Protein AF-A0A3R6DFT2-F1 (afdb_monomer)

Sequence (231 aa):
MVKNVKEKYNDLIDIISYIGWSISVWLLVYFQLNMNTIDDTYRLVVWMFVFFGCLFYKDSYKEVTKEIIKSGVILIGTNILELYLVGDISGIKIFKLVLAQVLYQILAYLFVFFIRKSKEFHGRYTDRLVVLYLLVLGFLLFVIKLEIICALICTSIISLIRGYFYYKRCCLEKRRQKELEDHLEREHKEKENEMIKMRKKIEDYDELVKKNKKLEAKIRIRENKKRRKKH

Foldseek 3Di:
DVVVVVVVVLVVQLVVLLVQLLVLLLVQLVCVLPPPDDDLVVLVSVLSNLVSLLRNQDDDLVVLVVSLVVSLVVSLVVVVVVCVVVVPDDPVSSVSSNVSSVVSSVVSSVSSVVLVVLCVQLPPCSVVLSVQLSVQLCCCCPVVVDDNVVSNVVSVVVSVVVSVVSSVVVVVVVVVVVVVVVVVVVVVVVVVVVVVVVVVVVVVVVVVVVVVVVVVVVVVVVVVVVVVVVD

Secondary structure (DSSP, 8-state):
-HHHHHHHHHHHHHHHHHHHHHHHHHHHHHHHHH-SS--HHHHHHHHHHHHHHHHH-SS-HHHHHHHHHHHHHHHHHHHHHHHHHHT---HHHHHHHHHHHHHHHHHHHHHHHHHHHHHHHHGGGHHHHHHHHHHHHHIIIIIS---HHHHHHHHHHHHHHHHHHHHHHHHHHHHHHHHHHHHHHHHHHHHHHHHHHHHHHHHHHHHHHHHHHHHHHHHHHHHHHHHHT--

Structure (mmCIF, N/CA/C/O backbone):
data_AF-A0A3R6DFT2-F1
#
_entry.id   AF-A0A3R6DFT2-F1
#
loop_
_atom_site.group_PDB
_atom_site.id
_atom_site.type_symbol
_atom_site.label_atom_id
_atom_site.label_alt_id
_atom_site.label_comp_id
_atom_site.label_asym_id
_atom_site.label_entity_id
_atom_site.label_seq_id
_atom_site.pdbx_PDB_ins_code
_atom_site.Cartn_x
_atom_site.Cartn_y
_atom_site.Cartn_z
_atom_site.occupancy
_atom_site.B_iso_or_equiv
_atom_site.auth_seq_id
_atom_site.auth_comp_id
_atom_site.auth_asym_id
_atom_site.auth_atom_id
_atom_site.pdbx_PDB_model_num
ATOM 1 N N . MET A 1 1 ? -4.616 -25.014 11.318 1.00 46.28 1 MET A N 1
ATOM 2 C CA . MET A 1 1 ? -4.476 -25.411 9.897 1.00 46.28 1 MET A CA 1
ATOM 3 C C . MET A 1 1 ? -4.781 -24.272 8.919 1.00 46.28 1 MET A C 1
ATOM 5 O O . MET A 1 1 ? -3.924 -23.982 8.103 1.00 46.28 1 MET A O 1
ATOM 9 N N . VAL A 1 2 ? -5.917 -23.562 9.027 1.00 50.09 2 VAL A N 1
ATOM 10 C CA . VAL A 1 2 ? -6.269 -22.439 8.117 1.00 50.09 2 VAL A CA 1
ATOM 11 C C . VAL A 1 2 ? -5.299 -21.240 8.197 1.00 50.09 2 VAL A C 1
ATOM 13 O O . VAL A 1 2 ? -5.012 -20.627 7.173 1.00 50.09 2 VAL A O 1
ATOM 16 N N . LYS A 1 3 ? -4.731 -20.936 9.378 1.00 51.97 3 LYS A N 1
ATOM 17 C CA . LYS A 1 3 ? -3.686 -19.899 9.534 1.00 51.97 3 LYS A CA 1
ATOM 18 C C . LYS A 1 3 ? -2.402 -20.217 8.746 1.00 51.97 3 LYS A C 1
ATOM 20 O O . LYS A 1 3 ? -1.982 -19.377 7.963 1.00 51.97 3 LYS A O 1
ATOM 25 N N . ASN A 1 4 ? -1.883 -21.448 8.836 1.00 58.59 4 ASN A N 1
ATOM 26 C CA . ASN A 1 4 ? -0.665 -21.863 8.117 1.00 58.59 4 ASN A CA 1
ATOM 27 C C . ASN A 1 4 ? -0.806 -21.802 6.589 1.00 58.59 4 ASN A C 1
ATOM 29 O O . ASN A 1 4 ? 0.166 -21.518 5.901 1.00 58.59 4 ASN A O 1
ATOM 33 N N . VAL A 1 5 ? -1.994 -22.084 6.037 1.00 64.00 5 VAL A N 1
ATOM 34 C CA . VAL A 1 5 ? -2.217 -22.002 4.579 1.00 64.00 5 VAL A CA 1
ATOM 35 C C . VAL A 1 5 ? -2.243 -20.545 4.118 1.00 64.00 5 VAL A C 1
ATOM 37 O O . VAL A 1 5 ? -1.686 -20.221 3.074 1.00 64.00 5 VAL A O 1
ATOM 40 N N . LYS A 1 6 ? -2.856 -19.659 4.912 1.00 63.59 6 LYS A N 1
ATOM 41 C CA . LYS A 1 6 ? -2.929 -18.225 4.613 1.00 63.59 6 LYS A CA 1
ATOM 42 C C . LYS A 1 6 ? -1.565 -17.539 4.724 1.00 63.59 6 LYS A C 1
ATOM 44 O O . LYS A 1 6 ? -1.248 -16.719 3.875 1.00 63.59 6 LYS A O 1
ATOM 49 N N . GLU A 1 7 ? -0.767 -17.899 5.726 1.00 68.19 7 GLU A N 1
ATOM 50 C CA . GLU A 1 7 ? 0.617 -17.424 5.874 1.00 68.19 7 GLU A CA 1
ATOM 51 C C . GLU A 1 7 ? 1.478 -17.886 4.695 1.00 68.19 7 GLU A C 1
ATOM 53 O O . GLU A 1 7 ? 2.042 -17.057 3.995 1.00 68.19 7 GLU A O 1
ATOM 58 N N . LYS A 1 8 ? 1.444 -19.180 4.357 1.00 67.31 8 LYS A N 1
ATOM 59 C CA . LYS A 1 8 ? 2.213 -19.724 3.227 1.00 67.31 8 LYS A CA 1
ATOM 60 C C . LYS A 1 8 ? 1.825 -19.114 1.872 1.00 67.31 8 LYS A C 1
ATOM 62 O O . LYS A 1 8 ? 2.663 -18.989 0.984 1.00 67.31 8 LYS A O 1
ATOM 67 N N . TYR A 1 9 ? 0.551 -18.762 1.692 1.00 69.00 9 TYR A N 1
ATOM 68 C CA . TYR A 1 9 ? 0.072 -18.088 0.484 1.00 69.00 9 TYR A CA 1
ATOM 69 C C . TYR A 1 9 ? 0.528 -16.625 0.417 1.00 69.00 9 TYR A C 1
ATOM 71 O O . TYR A 1 9 ? 0.888 -16.152 -0.659 1.00 69.00 9 TYR A O 1
ATOM 79 N N . ASN A 1 10 ? 0.555 -15.927 1.555 1.00 71.25 10 ASN A N 1
ATOM 80 C CA . ASN A 1 10 ? 1.109 -14.578 1.636 1.00 71.25 10 ASN A CA 1
ATOM 81 C C . ASN A 1 10 ? 2.613 -14.579 1.323 1.00 71.25 10 ASN A C 1
ATOM 83 O O . ASN A 1 10 ? 3.036 -13.805 0.474 1.00 71.25 10 ASN A O 1
ATOM 87 N N . ASP A 1 11 ? 3.379 -15.514 1.894 1.00 74.50 11 ASP A N 1
ATOM 88 C CA . ASP A 1 11 ? 4.821 -15.633 1.630 1.00 74.50 11 ASP A CA 1
ATOM 89 C C . ASP A 1 11 ? 5.112 -15.856 0.135 1.00 74.50 11 ASP A C 1
ATOM 91 O O . ASP A 1 11 ? 6.041 -15.287 -0.438 1.00 74.50 11 ASP A O 1
ATOM 95 N N . LEU A 1 12 ? 4.290 -16.674 -0.532 1.00 77.69 12 LEU A N 1
ATOM 96 C CA . LEU A 1 12 ? 4.424 -16.945 -1.963 1.00 77.69 12 LEU A CA 1
ATOM 97 C C . LEU A 1 12 ? 4.106 -15.703 -2.812 1.00 77.69 12 LEU A C 1
ATOM 99 O O . LEU A 1 12 ? 4.806 -15.437 -3.791 1.00 77.69 12 LEU A O 1
ATOM 103 N N . ILE A 1 13 ? 3.085 -14.928 -2.433 1.00 78.44 13 ILE A N 1
ATOM 104 C CA . ILE A 1 13 ? 2.771 -13.649 -3.083 1.00 78.44 13 ILE A CA 1
ATOM 105 C C . ILE A 1 13 ? 3.924 -12.663 -2.914 1.00 78.44 13 ILE A C 1
ATOM 107 O O . ILE A 1 13 ? 4.280 -11.996 -3.886 1.00 78.44 13 ILE A O 1
ATOM 111 N N . ASP A 1 14 ? 4.529 -12.589 -1.732 1.00 75.38 14 ASP A N 1
ATOM 112 C CA . ASP A 1 14 ? 5.640 -11.678 -1.466 1.00 75.38 14 ASP A CA 1
ATOM 113 C C . ASP A 1 14 ? 6.855 -12.023 -2.338 1.00 75.38 14 ASP A C 1
ATOM 115 O O . ASP A 1 14 ? 7.433 -11.140 -2.974 1.00 75.38 14 ASP A O 1
ATOM 119 N N . ILE A 1 15 ? 7.179 -13.313 -2.482 1.00 78.88 15 ILE A N 1
ATOM 120 C CA . ILE A 1 15 ? 8.260 -13.778 -3.365 1.00 78.88 15 ILE A CA 1
ATOM 121 C C . ILE A 1 15 ? 7.980 -13.417 -4.831 1.00 78.88 15 ILE A C 1
ATOM 123 O O . ILE A 1 15 ? 8.844 -12.855 -5.507 1.00 78.88 15 ILE A O 1
ATOM 127 N N . ILE A 1 16 ? 6.777 -13.713 -5.338 1.00 83.12 16 ILE A N 1
ATOM 128 C CA . ILE A 1 16 ? 6.410 -13.390 -6.728 1.00 83.12 16 ILE A CA 1
ATOM 129 C C . ILE A 1 16 ? 6.465 -11.882 -6.958 1.00 83.12 16 ILE A C 1
ATOM 131 O O . ILE A 1 16 ? 6.956 -11.428 -7.993 1.00 83.12 16 ILE A O 1
ATOM 135 N N . SER A 1 17 ? 5.987 -11.103 -5.991 1.00 81.19 17 SER A N 1
ATOM 136 C CA . SER A 1 17 ? 5.943 -9.650 -6.103 1.00 81.19 17 SER A CA 1
ATOM 137 C C . SER A 1 17 ? 7.345 -9.045 -6.091 1.00 81.19 17 SER A C 1
ATOM 139 O O . SER A 1 17 ? 7.619 -8.156 -6.893 1.00 81.19 17 SER A O 1
ATOM 141 N N . TYR A 1 18 ? 8.262 -9.578 -5.279 1.00 80.44 18 TYR A N 1
ATOM 142 C CA . TYR A 1 18 ? 9.675 -9.194 -5.292 1.00 80.44 18 TYR A CA 1
ATOM 143 C C . TYR A 1 18 ? 10.348 -9.450 -6.646 1.00 80.44 18 TYR A C 1
ATOM 145 O O . TYR A 1 18 ? 11.038 -8.576 -7.184 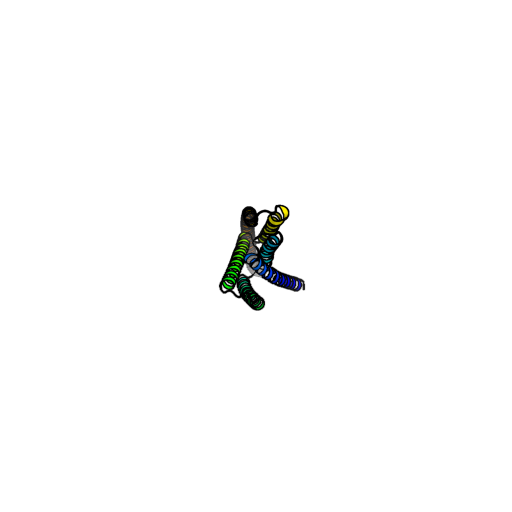1.00 80.44 18 TYR A O 1
ATOM 153 N N . ILE A 1 19 ? 10.144 -10.648 -7.204 1.00 82.00 19 ILE A N 1
ATOM 154 C CA . ILE A 1 19 ? 10.726 -11.051 -8.489 1.00 82.00 19 ILE A CA 1
ATOM 155 C C . ILE A 1 19 ? 10.165 -10.173 -9.607 1.00 82.00 19 ILE A C 1
ATOM 157 O O . ILE A 1 19 ? 10.925 -9.566 -10.362 1.00 82.00 19 ILE A O 1
ATOM 161 N N . GLY A 1 20 ? 8.837 -10.061 -9.685 1.00 84.75 20 GLY A N 1
ATOM 162 C CA . GLY A 1 20 ? 8.155 -9.268 -10.703 1.00 84.75 20 GLY A CA 1
ATOM 163 C C . GLY A 1 20 ? 8.544 -7.792 -10.653 1.00 84.75 20 GLY A C 1
ATOM 164 O O . GLY A 1 20 ? 8.788 -7.172 -11.691 1.00 84.75 20 GLY A O 1
ATOM 165 N N . TRP A 1 21 ? 8.686 -7.235 -9.451 1.00 84.81 21 TRP A N 1
ATOM 166 C CA . TRP A 1 21 ? 9.169 -5.874 -9.262 1.00 84.81 21 TRP A CA 1
ATOM 167 C C . TRP A 1 21 ? 10.627 -5.702 -9.712 1.00 84.81 21 TRP A C 1
ATOM 169 O O . TRP A 1 21 ? 10.915 -4.778 -10.473 1.00 84.81 21 TRP A O 1
ATOM 179 N N . SER A 1 22 ? 11.533 -6.603 -9.319 1.00 83.38 22 SER A N 1
ATOM 180 C CA . SER A 1 22 ? 12.954 -6.517 -9.696 1.00 83.38 22 SER A CA 1
ATOM 181 C C . SER A 1 22 ? 13.148 -6.608 -11.214 1.00 83.38 22 SER A C 1
ATOM 183 O O . SER A 1 22 ? 13.897 -5.817 -11.788 1.00 83.38 22 SER A O 1
ATOM 185 N N . ILE A 1 23 ? 12.406 -7.500 -11.881 1.00 85.56 23 ILE A N 1
ATOM 186 C CA . ILE A 1 23 ? 12.382 -7.606 -13.350 1.00 85.56 23 ILE A CA 1
ATOM 187 C C . ILE A 1 23 ? 11.854 -6.313 -13.979 1.00 85.56 23 ILE A C 1
ATOM 189 O O . ILE A 1 23 ? 12.411 -5.831 -14.963 1.00 85.56 23 ILE A O 1
ATOM 193 N N . SER A 1 24 ? 10.804 -5.720 -13.405 1.00 86.19 24 SER A N 1
ATOM 194 C CA . SER A 1 24 ? 10.230 -4.476 -13.924 1.00 86.19 24 SER A CA 1
ATOM 195 C C . SER A 1 24 ? 11.223 -3.313 -13.833 1.00 86.19 24 SER A C 1
ATOM 197 O O . SER A 1 24 ? 11.382 -2.577 -14.801 1.00 86.19 24 SER A O 1
ATOM 199 N N . VAL A 1 25 ? 11.940 -3.166 -12.712 1.00 84.81 25 VAL A N 1
ATOM 200 C CA . VAL A 1 25 ? 12.994 -2.142 -12.560 1.00 84.81 25 VAL A CA 1
ATOM 201 C C . VAL A 1 25 ? 14.118 -2.359 -13.569 1.00 84.81 25 VAL A C 1
ATOM 203 O O . VAL A 1 25 ? 14.563 -1.402 -14.201 1.00 84.81 25 VAL A O 1
ATOM 206 N N . TRP A 1 26 ? 14.558 -3.606 -13.746 1.00 83.69 26 TRP A N 1
ATOM 207 C CA . TRP A 1 26 ? 15.579 -3.950 -14.732 1.00 83.69 26 TRP A CA 1
ATOM 208 C C . TRP A 1 26 ? 15.159 -3.553 -16.154 1.00 83.69 26 TRP A C 1
ATOM 210 O O . TRP A 1 26 ? 15.887 -2.827 -16.831 1.00 83.69 26 TRP A O 1
ATOM 220 N N . LEU A 1 27 ? 13.949 -3.944 -16.570 1.00 84.50 27 LEU A N 1
ATOM 221 C CA . LEU A 1 27 ? 13.403 -3.622 -17.890 1.00 84.50 27 LEU A CA 1
ATOM 222 C C . LEU A 1 27 ? 13.235 -2.113 -18.100 1.00 84.50 27 LEU A C 1
ATOM 224 O O . LEU A 1 27 ? 13.562 -1.617 -19.173 1.00 84.50 27 LEU A O 1
ATOM 228 N N . LEU A 1 28 ? 12.762 -1.365 -17.097 1.00 85.81 28 LEU A N 1
ATOM 229 C CA . LEU A 1 28 ? 12.628 0.095 -17.202 1.00 85.81 28 LEU A CA 1
ATOM 230 C C . LEU A 1 28 ? 13.974 0.772 -17.465 1.00 85.81 28 LEU A C 1
ATOM 232 O O . LEU A 1 28 ? 14.070 1.646 -18.326 1.00 85.81 28 LEU A O 1
ATOM 236 N N . VAL A 1 29 ? 15.017 0.339 -16.757 1.00 82.25 29 VAL A N 1
ATOM 237 C CA . VAL A 1 29 ? 16.381 0.849 -16.942 1.00 82.25 29 VAL A CA 1
ATOM 238 C C . VAL A 1 29 ? 16.914 0.473 -18.322 1.00 82.25 29 VAL A C 1
ATOM 240 O O . VAL A 1 29 ? 17.487 1.326 -18.998 1.00 82.25 29 VAL A O 1
ATOM 243 N N . TYR A 1 30 ? 16.679 -0.763 -18.769 1.00 79.50 30 TYR A N 1
ATOM 244 C CA . TYR A 1 30 ? 17.054 -1.215 -20.109 1.00 79.50 30 TYR A CA 1
ATOM 245 C C . TYR A 1 30 ? 16.391 -0.365 -21.202 1.00 79.50 30 TYR A C 1
ATOM 247 O O . TYR A 1 30 ? 17.080 0.168 -22.072 1.00 79.50 30 TYR A O 1
ATOM 255 N N . PHE A 1 31 ? 15.069 -0.174 -21.136 1.00 80.81 31 PHE A N 1
ATOM 256 C CA . PHE A 1 31 ? 14.337 0.628 -22.117 1.00 80.81 31 PHE A CA 1
ATOM 257 C C . PHE A 1 31 ? 14.821 2.076 -22.148 1.00 80.81 31 PHE A C 1
ATOM 259 O O . PHE A 1 31 ? 15.015 2.622 -23.227 1.00 80.81 31 PHE A O 1
ATOM 266 N N . GLN A 1 32 ? 15.087 2.682 -20.992 1.00 77.44 32 GLN A N 1
ATOM 267 C CA . GLN A 1 32 ? 15.518 4.077 -20.925 1.00 77.44 32 GLN A CA 1
ATOM 268 C C . GLN A 1 32 ? 16.945 4.314 -21.446 1.00 77.44 32 GLN A C 1
ATOM 270 O O . GLN A 1 32 ? 17.287 5.440 -21.809 1.00 77.44 32 GLN A O 1
ATOM 275 N N . LEU A 1 33 ? 17.784 3.277 -21.479 1.00 73.62 33 LEU A N 1
ATOM 276 C CA . LEU A 1 33 ? 19.147 3.359 -22.006 1.00 73.62 33 LEU A CA 1
ATOM 277 C C . LEU A 1 33 ? 19.240 2.976 -23.489 1.00 73.62 33 LEU A C 1
ATOM 279 O O . LEU A 1 33 ? 20.102 3.513 -24.182 1.00 73.62 33 LEU A O 1
ATOM 283 N N . ASN A 1 34 ? 18.371 2.076 -23.964 1.00 68.88 34 ASN A N 1
ATOM 284 C CA . ASN A 1 34 ? 18.508 1.441 -25.279 1.00 68.88 34 ASN A CA 1
ATOM 285 C C . ASN A 1 34 ? 17.397 1.783 -26.286 1.00 68.88 34 ASN A C 1
ATOM 287 O O . ASN A 1 34 ? 17.576 1.530 -27.474 1.00 68.88 34 ASN A O 1
ATOM 291 N N . MET A 1 35 ? 16.260 2.344 -25.861 1.00 62.16 35 MET A N 1
ATOM 292 C CA . MET A 1 35 ? 15.108 2.609 -26.735 1.00 62.16 35 MET A CA 1
ATOM 293 C C . MET A 1 35 ? 14.630 4.062 -26.603 1.00 62.16 35 MET A C 1
ATOM 295 O O . MET A 1 35 ? 14.357 4.548 -25.511 1.00 62.16 35 MET A O 1
ATOM 299 N N . ASN A 1 36 ? 14.482 4.754 -27.739 1.00 58.47 36 ASN A N 1
ATOM 300 C CA . ASN A 1 36 ? 13.975 6.135 -27.791 1.00 58.47 36 ASN A CA 1
ATOM 301 C C . ASN A 1 36 ? 12.439 6.225 -27.876 1.00 58.47 36 ASN A C 1
ATOM 303 O O . ASN A 1 36 ? 11.885 7.317 -27.765 1.00 58.47 36 ASN A O 1
ATOM 307 N N . THR A 1 37 ? 11.736 5.110 -28.092 1.00 58.34 37 THR A N 1
ATOM 308 C CA . THR A 1 37 ? 10.286 5.082 -28.332 1.00 58.34 37 THR A CA 1
ATOM 309 C C . THR A 1 37 ? 9.522 4.350 -27.230 1.00 58.34 37 THR A C 1
ATOM 311 O O . THR A 1 37 ? 9.868 3.240 -26.828 1.00 58.34 37 THR A O 1
ATOM 314 N N . ILE A 1 38 ? 8.439 4.979 -26.762 1.00 63.59 38 ILE A N 1
ATOM 315 C CA . ILE A 1 38 ? 7.480 4.399 -25.816 1.00 63.59 38 ILE A CA 1
ATOM 316 C C . ILE A 1 38 ? 6.547 3.459 -26.589 1.00 63.59 38 ILE A C 1
ATOM 318 O O . ILE A 1 38 ? 5.589 3.907 -27.216 1.00 63.59 38 ILE A O 1
ATOM 322 N N . ASP A 1 39 ? 6.840 2.162 -26.549 1.00 74.19 39 ASP A N 1
ATOM 323 C CA . ASP A 1 39 ? 6.007 1.106 -27.137 1.00 74.19 39 ASP A CA 1
ATOM 324 C C . ASP A 1 39 ? 4.984 0.537 -26.123 1.00 74.19 39 ASP A C 1
ATOM 326 O O . ASP A 1 39 ? 5.089 0.769 -24.912 1.00 74.19 39 ASP A O 1
ATOM 330 N N . ASP A 1 40 ? 3.998 -0.236 -26.597 1.00 79.50 40 ASP A N 1
ATOM 331 C CA . ASP A 1 40 ? 3.020 -0.954 -25.761 1.00 79.50 40 ASP A CA 1
ATOM 332 C C . ASP A 1 40 ? 3.723 -1.858 -24.721 1.00 79.50 40 ASP A C 1
ATOM 334 O O . ASP A 1 40 ? 3.261 -1.990 -23.583 1.00 79.50 40 ASP A O 1
ATOM 338 N N . THR A 1 41 ? 4.913 -2.368 -25.052 1.00 82.81 41 THR A N 1
ATOM 339 C CA . THR A 1 41 ? 5.792 -3.100 -24.127 1.00 82.81 41 THR A CA 1
ATOM 340 C C . THR A 1 41 ? 6.249 -2.237 -22.943 1.00 82.81 41 THR A C 1
ATOM 342 O O . THR A 1 41 ? 6.192 -2.676 -21.795 1.00 82.81 41 THR A O 1
ATOM 345 N N . TYR A 1 42 ? 6.644 -0.981 -23.175 1.00 83.19 42 TYR A N 1
ATOM 346 C CA . TYR A 1 42 ? 7.067 -0.068 -22.105 1.00 83.19 42 TYR A CA 1
ATOM 347 C C . TYR A 1 42 ? 5.896 0.291 -21.180 1.00 83.19 42 TYR A C 1
ATOM 349 O O . TYR A 1 42 ? 6.047 0.316 -19.957 1.00 83.19 42 TYR A O 1
ATOM 357 N N . ARG A 1 43 ? 4.694 0.485 -21.745 1.00 85.81 43 ARG A N 1
ATOM 358 C CA . ARG A 1 43 ? 3.457 0.710 -20.972 1.00 85.81 43 ARG A CA 1
ATOM 359 C C . ARG A 1 43 ? 3.149 -0.469 -20.049 1.00 85.81 43 ARG A C 1
ATOM 361 O O . ARG A 1 43 ? 2.800 -0.260 -18.886 1.00 85.81 43 ARG A O 1
ATOM 368 N N . LEU A 1 44 ? 3.321 -1.695 -20.549 1.00 86.56 44 LEU A N 1
ATOM 369 C CA . LEU A 1 44 ? 3.152 -2.912 -19.760 1.00 86.56 44 LEU A CA 1
ATOM 370 C C . LEU A 1 44 ? 4.148 -2.982 -18.605 1.00 86.56 44 LEU A C 1
ATOM 372 O O . LEU A 1 44 ? 3.745 -3.251 -17.476 1.00 86.56 44 LEU A O 1
ATOM 376 N N . VAL A 1 45 ? 5.422 -2.689 -18.857 1.00 88.31 45 VAL A N 1
ATOM 377 C CA . VAL A 1 45 ? 6.456 -2.713 -17.816 1.00 88.31 45 VAL A CA 1
ATOM 378 C C . VAL A 1 45 ? 6.200 -1.653 -16.740 1.00 88.31 45 VAL A C 1
ATOM 380 O O . VAL A 1 45 ? 6.331 -1.953 -15.554 1.00 88.31 45 VAL A O 1
ATOM 383 N N . VAL A 1 46 ? 5.764 -0.444 -17.110 1.00 85.94 46 VAL A N 1
ATOM 384 C CA . VAL A 1 46 ? 5.368 0.587 -16.133 1.00 85.94 46 VAL A CA 1
ATOM 385 C C . VAL A 1 46 ? 4.184 0.120 -15.287 1.00 85.94 46 VAL A C 1
ATOM 387 O O . VAL A 1 46 ? 4.197 0.273 -14.065 1.00 85.94 46 VAL A O 1
ATOM 390 N N . TRP A 1 47 ? 3.167 -0.480 -15.909 1.00 89.19 47 TRP A N 1
ATOM 391 C CA . TRP A 1 47 ? 2.025 -1.014 -15.171 1.00 89.19 47 TRP A CA 1
ATOM 392 C C . TRP A 1 47 ? 2.440 -2.149 -14.222 1.00 89.19 47 TRP A C 1
ATOM 394 O O . TRP A 1 47 ? 2.029 -2.146 -13.064 1.00 89.19 47 TRP A O 1
ATOM 404 N N . MET A 1 48 ? 3.311 -3.061 -14.668 1.00 88.50 48 MET A N 1
ATOM 405 C CA . MET A 1 48 ? 3.852 -4.159 -13.856 1.00 88.50 48 MET A CA 1
ATOM 406 C C . MET A 1 48 ? 4.683 -3.653 -12.675 1.00 88.50 48 MET A C 1
ATOM 408 O O . MET A 1 48 ? 4.519 -4.144 -11.559 1.00 88.50 48 MET A O 1
ATOM 412 N N . PHE A 1 49 ? 5.503 -2.619 -12.879 1.00 87.19 49 PHE A N 1
ATOM 413 C CA . PHE A 1 49 ? 6.257 -1.970 -11.807 1.00 87.19 49 PHE A CA 1
ATOM 414 C C . PHE A 1 49 ? 5.331 -1.454 -10.696 1.00 87.19 49 PHE A C 1
ATOM 416 O O . PHE A 1 49 ? 5.558 -1.729 -9.516 1.00 87.19 49 PHE A O 1
ATOM 423 N N . VAL A 1 50 ? 4.252 -0.757 -11.070 1.00 85.56 50 VAL A N 1
ATOM 424 C CA . VAL A 1 50 ? 3.257 -0.243 -10.116 1.00 85.56 50 VAL A CA 1
ATOM 425 C C . VAL A 1 50 ? 2.461 -1.385 -9.476 1.00 85.56 50 VAL A C 1
ATOM 427 O O . VAL A 1 50 ? 2.233 -1.374 -8.268 1.00 85.56 50 VAL A O 1
ATOM 430 N N . PHE A 1 51 ? 2.062 -2.390 -10.256 1.00 86.88 51 PHE A N 1
ATOM 431 C CA . PHE A 1 51 ? 1.298 -3.548 -9.792 1.00 86.88 51 PHE A CA 1
ATOM 432 C C . PHE A 1 51 ? 2.052 -4.358 -8.736 1.00 86.88 51 PHE A C 1
ATOM 434 O O . PHE A 1 51 ? 1.538 -4.568 -7.635 1.00 86.88 51 PHE A O 1
ATOM 441 N N . PHE A 1 52 ? 3.288 -4.761 -9.030 1.00 83.75 52 PHE A N 1
ATOM 442 C CA . PHE A 1 52 ? 4.109 -5.494 -8.071 1.00 83.75 52 PHE A CA 1
ATOM 443 C C . PHE A 1 52 ? 4.531 -4.621 -6.890 1.00 83.75 52 PHE A C 1
ATOM 445 O O . PHE A 1 52 ? 4.580 -5.117 -5.767 1.00 83.75 52 PHE A O 1
ATOM 452 N N . GLY A 1 53 ? 4.718 -3.312 -7.099 1.00 79.00 53 GLY A N 1
ATOM 453 C CA . GLY A 1 53 ? 4.878 -2.354 -6.005 1.00 79.00 53 GLY A CA 1
ATOM 454 C C . GLY A 1 53 ? 3.668 -2.320 -5.059 1.00 79.00 53 GLY A C 1
ATOM 455 O O . GLY A 1 53 ? 3.830 -2.248 -3.846 1.00 79.00 53 GLY A O 1
ATOM 456 N N . CYS A 1 54 ? 2.442 -2.430 -5.569 1.00 78.75 54 CYS A N 1
ATOM 457 C CA . CYS A 1 54 ? 1.245 -2.509 -4.727 1.00 78.75 54 CYS A CA 1
ATOM 458 C C . CYS A 1 54 ? 1.138 -3.831 -3.952 1.00 78.75 54 CYS A C 1
ATOM 460 O O . CYS A 1 54 ? 0.670 -3.824 -2.812 1.00 78.75 54 CYS A O 1
ATOM 462 N N . LEU A 1 55 ? 1.523 -4.956 -4.565 1.00 76.00 55 LEU A N 1
ATOM 463 C CA . LEU A 1 55 ? 1.407 -6.284 -3.953 1.00 76.00 55 LEU A CA 1
ATOM 464 C C . LEU A 1 55 ? 2.467 -6.545 -2.882 1.00 76.00 55 LEU A C 1
ATOM 466 O O . LEU A 1 55 ? 2.140 -7.084 -1.831 1.00 76.00 55 LEU A O 1
ATOM 470 N N . PHE A 1 56 ? 3.712 -6.139 -3.133 1.00 67.94 56 PHE A N 1
ATOM 471 C CA . PHE A 1 56 ? 4.860 -6.526 -2.313 1.00 67.94 56 PHE A CA 1
ATOM 472 C C . PHE A 1 56 ? 4.904 -5.856 -0.926 1.00 67.94 56 PHE A C 1
ATOM 474 O O . PHE A 1 56 ? 5.595 -6.316 -0.024 1.00 67.94 56 PHE A O 1
ATOM 481 N N . TYR A 1 57 ? 4.191 -4.744 -0.719 1.00 63.44 57 TYR A N 1
ATOM 482 C CA . TYR A 1 57 ? 4.509 -3.819 0.374 1.00 63.44 57 TYR A CA 1
ATOM 483 C C . TYR A 1 57 ? 3.396 -3.635 1.409 1.00 63.44 57 TYR A C 1
ATOM 485 O O . TYR A 1 57 ? 3.084 -2.514 1.823 1.00 63.44 57 TYR A O 1
ATOM 493 N N . LYS A 1 58 ? 2.797 -4.748 1.860 1.00 57.78 58 LYS A N 1
ATOM 494 C CA . LYS A 1 58 ? 1.591 -4.696 2.695 1.00 57.78 58 LYS A CA 1
ATOM 495 C C . LYS A 1 58 ? 1.826 -4.435 4.192 1.00 57.78 58 LYS A C 1
ATOM 497 O O . LYS A 1 58 ? 0.941 -3.814 4.793 1.00 57.78 58 LYS A O 1
ATOM 502 N N . ASP A 1 59 ? 2.975 -4.788 4.799 1.00 55.66 59 ASP A N 1
ATOM 503 C CA . ASP A 1 59 ? 3.036 -4.816 6.281 1.00 55.66 59 ASP A CA 1
ATOM 504 C C . ASP A 1 59 ? 4.331 -4.392 7.037 1.00 55.66 59 ASP A C 1
ATOM 506 O O . ASP A 1 59 ? 4.198 -4.043 8.210 1.00 55.66 59 ASP A O 1
ATOM 510 N N . SER A 1 60 ? 5.543 -4.275 6.456 1.00 59.66 60 SER A N 1
ATOM 511 C CA . SER A 1 60 ? 6.750 -3.912 7.257 1.00 59.66 60 SER A CA 1
ATOM 512 C C . SER A 1 60 ? 7.764 -2.993 6.556 1.00 59.66 60 SER A C 1
ATOM 514 O O . SER A 1 60 ? 8.651 -3.431 5.834 1.00 59.66 60 SER A O 1
ATOM 516 N N . TYR A 1 61 ? 7.712 -1.682 6.831 1.00 62.72 61 TYR A N 1
ATOM 517 C CA . TYR A 1 61 ? 8.587 -0.657 6.221 1.00 62.72 61 TYR A CA 1
ATOM 518 C C . TYR A 1 61 ? 10.102 -0.936 6.342 1.00 62.72 61 TYR A C 1
ATOM 520 O O . TYR A 1 61 ? 10.871 -0.607 5.435 1.00 62.72 61 TYR A O 1
ATOM 528 N N . LYS A 1 62 ? 10.548 -1.541 7.453 1.00 63.41 62 LYS A N 1
ATOM 529 C CA . LYS A 1 62 ? 11.967 -1.887 7.645 1.00 63.41 62 LYS A CA 1
ATOM 530 C C . LYS A 1 62 ? 12.394 -3.050 6.752 1.00 63.41 62 LYS A C 1
ATOM 532 O O . LYS A 1 62 ? 13.521 -3.042 6.270 1.00 63.41 62 LYS A O 1
ATOM 537 N N . GLU A 1 63 ? 11.520 -4.026 6.534 1.00 69.19 63 GLU A N 1
ATOM 538 C CA . GLU A 1 63 ? 11.767 -5.131 5.603 1.00 69.19 63 GLU A CA 1
ATOM 539 C C . GLU A 1 63 ? 11.724 -4.629 4.166 1.00 69.19 63 GLU A C 1
ATOM 541 O O . GLU A 1 63 ? 12.675 -4.852 3.429 1.00 69.19 63 GLU A O 1
ATOM 546 N N . VAL A 1 64 ? 10.729 -3.809 3.822 1.00 69.69 64 VAL A N 1
ATOM 547 C CA . VAL A 1 64 ? 10.629 -3.156 2.509 1.00 69.69 64 VAL A CA 1
ATOM 548 C C . VAL A 1 64 ? 11.912 -2.414 2.138 1.00 69.69 64 VAL A C 1
ATOM 550 O O . VAL A 1 64 ? 12.469 -2.627 1.067 1.00 69.69 64 VAL A O 1
ATOM 553 N N . THR A 1 65 ? 12.423 -1.571 3.037 1.00 69.81 65 THR A N 1
ATOM 554 C CA . THR A 1 65 ? 13.650 -0.802 2.771 1.00 69.81 65 THR A CA 1
ATOM 555 C C . THR A 1 65 ? 14.855 -1.725 2.558 1.00 69.81 65 THR A C 1
ATOM 557 O O . THR A 1 65 ? 15.685 -1.462 1.690 1.00 69.81 65 THR A O 1
ATOM 560 N N . LYS A 1 66 ? 14.949 -2.831 3.312 1.00 76.88 66 LYS A N 1
ATOM 561 C CA . LYS A 1 66 ? 16.015 -3.826 3.122 1.00 76.88 66 LYS A CA 1
ATOM 562 C C . LYS A 1 66 ? 15.903 -4.516 1.765 1.00 76.88 66 LYS A C 1
ATOM 564 O O . LYS A 1 66 ? 16.922 -4.680 1.104 1.00 76.88 66 LYS A O 1
ATOM 569 N N . GLU A 1 67 ? 14.700 -4.895 1.345 1.00 75.12 67 GLU A N 1
ATOM 570 C CA . GLU A 1 67 ? 14.478 -5.577 0.065 1.00 75.12 67 GLU A CA 1
ATOM 571 C C . GLU A 1 67 ? 14.733 -4.658 -1.142 1.00 75.12 67 GLU A C 1
ATOM 573 O O . GLU A 1 67 ? 15.347 -5.091 -2.119 1.00 75.12 67 GLU A O 1
ATOM 578 N N . ILE A 1 68 ? 14.387 -3.369 -1.033 1.00 78.38 68 ILE A N 1
ATOM 579 C CA . ILE A 1 68 ? 14.737 -2.326 -2.015 1.00 78.38 68 ILE A CA 1
ATOM 580 C C . ILE A 1 68 ? 16.258 -2.237 -2.187 1.00 78.38 68 ILE A C 1
ATOM 582 O O . ILE A 1 68 ? 16.766 -2.299 -3.306 1.00 78.38 68 ILE A O 1
ATOM 586 N N . ILE A 1 69 ? 17.002 -2.148 -1.078 1.00 78.00 69 ILE A N 1
ATOM 587 C CA . ILE A 1 69 ? 18.470 -2.059 -1.113 1.00 78.00 69 ILE A CA 1
ATOM 588 C C . ILE A 1 69 ? 19.079 -3.338 -1.701 1.00 78.00 69 ILE A C 1
ATOM 590 O O . ILE A 1 69 ? 19.939 -3.249 -2.575 1.00 78.00 69 ILE A O 1
ATOM 594 N N . LYS A 1 70 ? 18.625 -4.522 -1.266 1.00 80.62 70 LYS A N 1
ATOM 595 C CA . LYS A 1 70 ? 19.114 -5.812 -1.785 1.00 80.62 70 LYS A CA 1
ATOM 596 C C . LYS A 1 70 ? 18.923 -5.922 -3.295 1.00 80.62 70 LYS A C 1
ATOM 598 O O . LYS A 1 70 ? 19.871 -6.251 -4.000 1.00 80.62 70 LYS A O 1
ATOM 603 N N . SER A 1 71 ? 17.724 -5.620 -3.790 1.00 81.81 71 SER A N 1
ATOM 604 C CA . SER A 1 71 ? 17.445 -5.658 -5.227 1.00 81.81 71 SER A CA 1
ATOM 605 C C . SER A 1 71 ? 18.260 -4.622 -5.991 1.00 81.81 71 SER A C 1
ATOM 607 O O . SER A 1 71 ? 18.834 -4.950 -7.021 1.00 81.81 71 SER A O 1
ATOM 609 N N . GLY A 1 72 ? 18.416 -3.408 -5.453 1.00 81.19 72 GLY A N 1
ATOM 610 C CA . GLY A 1 72 ? 19.293 -2.396 -6.039 1.00 81.19 72 GLY A CA 1
ATOM 611 C C . GLY A 1 72 ? 20.728 -2.899 -6.221 1.00 81.19 72 GLY A C 1
ATOM 612 O O . GLY A 1 72 ? 21.285 -2.775 -7.308 1.00 81.19 72 GLY A O 1
ATOM 613 N N . VAL A 1 73 ? 21.304 -3.534 -5.196 1.00 81.62 73 VAL A N 1
ATOM 614 C CA . VAL A 1 73 ? 22.662 -4.104 -5.265 1.00 81.62 73 VAL A CA 1
ATOM 615 C C . VAL A 1 73 ? 22.750 -5.229 -6.298 1.00 81.62 73 VAL A C 1
ATOM 617 O O . VAL A 1 73 ? 23.683 -5.241 -7.100 1.00 81.62 73 VAL A O 1
ATOM 620 N N . ILE A 1 74 ? 21.776 -6.146 -6.310 1.00 83.44 74 ILE A N 1
ATOM 621 C CA . ILE A 1 74 ? 21.729 -7.254 -7.276 1.00 83.44 74 ILE A CA 1
ATOM 622 C C . ILE A 1 74 ? 21.654 -6.705 -8.703 1.00 83.44 74 ILE A C 1
ATOM 624 O O . ILE A 1 74 ? 22.456 -7.096 -9.544 1.00 83.44 74 ILE A O 1
ATOM 628 N N . LEU A 1 75 ? 20.746 -5.763 -8.957 1.00 83.75 75 LEU A N 1
ATOM 629 C CA . LEU A 1 75 ? 20.501 -5.194 -10.280 1.00 83.75 75 LEU A CA 1
ATOM 630 C C . LEU A 1 75 ? 21.674 -4.355 -10.802 1.00 83.75 75 LEU A C 1
ATOM 632 O O . LEU A 1 75 ? 21.947 -4.362 -12.004 1.00 83.75 75 LEU A O 1
ATOM 636 N N . ILE A 1 76 ? 22.370 -3.622 -9.928 1.00 82.31 76 ILE A N 1
ATOM 637 C CA . ILE A 1 76 ? 23.612 -2.926 -10.293 1.00 82.31 76 ILE A CA 1
ATOM 638 C C . ILE A 1 76 ? 24.672 -3.962 -10.686 1.00 82.31 76 ILE A C 1
ATOM 640 O O . ILE A 1 76 ? 25.303 -3.834 -11.735 1.00 82.31 76 ILE A O 1
ATOM 644 N N . GLY A 1 77 ? 24.837 -5.012 -9.874 1.00 81.25 77 GLY A N 1
ATOM 645 C CA . GLY A 1 77 ? 25.805 -6.078 -10.121 1.00 81.25 77 GLY A CA 1
ATOM 646 C C . GLY A 1 77 ? 25.558 -6.822 -11.435 1.00 81.25 77 GLY A C 1
ATOM 647 O O . GLY A 1 77 ? 26.489 -6.992 -12.221 1.00 81.25 77 GLY A O 1
ATOM 648 N N . THR A 1 78 ? 24.311 -7.213 -11.714 1.00 81.00 78 THR A N 1
ATOM 649 C CA . THR A 1 78 ? 23.951 -7.922 -12.953 1.00 81.00 78 THR A CA 1
ATOM 650 C C . THR A 1 78 ? 24.183 -7.065 -14.189 1.00 81.00 78 THR A C 1
ATOM 652 O O . THR A 1 78 ? 24.713 -7.558 -15.178 1.00 81.00 78 THR A O 1
ATOM 655 N N . ASN A 1 79 ? 23.861 -5.773 -14.124 1.00 78.12 79 ASN A N 1
ATOM 656 C CA . ASN A 1 79 ? 24.029 -4.870 -15.259 1.00 78.12 79 ASN A CA 1
ATOM 657 C C . ASN A 1 79 ? 25.496 -4.530 -15.543 1.00 78.12 79 ASN A C 1
ATOM 659 O O . ASN A 1 79 ? 25.886 -4.399 -16.700 1.00 78.12 79 ASN A O 1
ATOM 663 N N . ILE A 1 80 ? 26.331 -4.406 -14.507 1.00 79.06 80 ILE A N 1
ATOM 664 C CA . ILE A 1 80 ? 27.780 -4.241 -14.691 1.00 79.06 80 ILE A CA 1
ATOM 665 C C . ILE A 1 80 ? 28.383 -5.504 -15.319 1.00 79.06 80 ILE A C 1
ATOM 667 O O . ILE A 1 80 ? 29.206 -5.394 -16.226 1.00 79.06 80 ILE A O 1
ATOM 671 N N . LEU A 1 81 ? 27.959 -6.692 -14.870 1.00 80.44 81 LEU A N 1
ATOM 672 C CA . LEU A 1 81 ? 28.398 -7.965 -15.444 1.00 80.44 81 LEU A CA 1
ATOM 673 C C . LEU A 1 81 ? 27.989 -8.086 -16.921 1.00 80.44 81 LEU A C 1
ATOM 675 O O . LEU A 1 81 ? 28.805 -8.475 -17.750 1.00 80.44 81 LEU A O 1
ATOM 679 N N . GLU A 1 82 ? 26.754 -7.716 -17.260 1.00 78.25 82 GLU A N 1
ATOM 680 C CA . GLU A 1 82 ? 26.260 -7.702 -18.640 1.00 78.25 82 GLU A CA 1
ATOM 681 C C . GLU A 1 82 ? 27.090 -6.765 -19.527 1.00 78.25 82 GLU A C 1
ATOM 683 O O . GLU A 1 82 ? 27.583 -7.184 -20.572 1.00 78.25 82 GLU A O 1
ATOM 688 N N . LEU A 1 83 ? 27.333 -5.528 -19.080 1.00 76.69 83 LEU A N 1
ATOM 689 C CA . LEU A 1 83 ? 28.177 -4.574 -19.808 1.00 76.69 83 LEU A CA 1
ATOM 690 C C . LEU A 1 83 ? 29.609 -5.094 -20.000 1.00 76.69 83 LEU A C 1
ATOM 692 O O . LEU A 1 83 ? 30.205 -4.862 -21.053 1.00 76.69 83 LEU A O 1
ATOM 696 N N . TYR A 1 84 ? 30.146 -5.819 -19.013 1.00 79.12 84 TYR A N 1
ATOM 697 C CA . TYR A 1 84 ? 31.451 -6.473 -19.114 1.00 79.12 84 TYR A CA 1
ATOM 698 C C . TYR A 1 84 ? 31.467 -7.586 -20.162 1.00 79.12 84 TYR A C 1
ATOM 70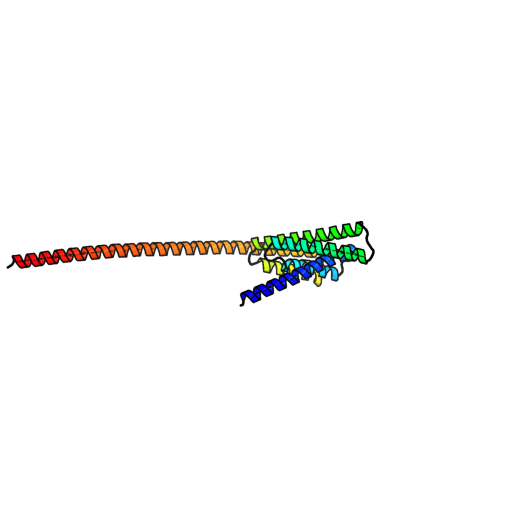0 O O . TYR A 1 84 ? 32.391 -7.645 -20.970 1.00 79.12 84 TYR A O 1
ATOM 708 N N . LEU A 1 85 ? 30.433 -8.428 -20.197 1.00 80.00 85 LEU A N 1
ATOM 709 C CA . LEU A 1 85 ? 30.316 -9.528 -21.159 1.00 80.00 85 LEU A CA 1
ATOM 710 C C . LEU A 1 85 ? 30.088 -9.042 -22.598 1.00 80.00 85 LEU A C 1
ATOM 712 O O . LEU A 1 85 ? 30.603 -9.647 -23.533 1.00 80.00 85 LEU A O 1
ATOM 716 N N . VAL A 1 86 ? 29.345 -7.948 -22.779 1.00 78.56 86 VAL A N 1
ATOM 717 C CA . VAL A 1 86 ? 29.076 -7.342 -24.097 1.00 78.56 86 VAL A CA 1
ATOM 718 C C . VAL A 1 86 ? 30.275 -6.524 -24.610 1.00 78.56 86 VAL A C 1
ATOM 720 O O . VAL A 1 86 ? 30.336 -6.183 -25.789 1.00 78.56 86 VAL A O 1
ATOM 723 N N . GLY A 1 87 ? 31.263 -6.232 -23.756 1.00 70.56 87 GLY A N 1
ATOM 724 C CA . GLY A 1 87 ? 32.462 -5.470 -24.122 1.00 70.56 87 GLY A CA 1
ATOM 725 C C . GLY A 1 87 ? 32.219 -3.967 -24.314 1.00 70.56 87 GLY A C 1
ATOM 726 O O . GLY A 1 87 ? 33.093 -3.257 -24.804 1.00 70.56 87 GLY A O 1
ATOM 727 N N . ASP A 1 88 ? 31.053 -3.461 -23.905 1.00 68.19 88 ASP A N 1
ATOM 728 C CA . ASP A 1 88 ? 30.602 -2.076 -24.103 1.00 68.19 88 ASP A CA 1
ATOM 729 C C . ASP A 1 88 ? 30.730 -1.247 -22.808 1.00 68.19 88 ASP A C 1
ATOM 731 O O . ASP A 1 88 ? 29.817 -0.547 -22.355 1.00 68.19 88 ASP A O 1
ATOM 735 N N . ILE A 1 89 ? 31.893 -1.359 -22.159 1.00 69.75 89 ILE A N 1
ATOM 736 C CA . ILE A 1 89 ? 32.188 -0.672 -20.898 1.00 69.75 89 ILE A CA 1
ATOM 737 C C . ILE A 1 89 ? 32.642 0.755 -21.193 1.00 69.75 89 ILE A C 1
ATOM 739 O O . ILE A 1 89 ? 33.821 1.042 -21.389 1.00 69.75 89 ILE A O 1
ATOM 743 N N . SER A 1 90 ? 31.694 1.686 -21.138 1.00 76.62 90 SER A N 1
ATOM 744 C CA . SER A 1 90 ? 31.990 3.107 -20.961 1.00 76.62 90 SER A CA 1
ATOM 745 C C . SER A 1 90 ? 31.605 3.544 -19.552 1.00 76.62 90 SER A C 1
ATOM 747 O O . SER A 1 90 ? 30.475 3.312 -19.113 1.00 76.62 90 SER A O 1
ATOM 749 N N . GLY A 1 91 ? 32.503 4.247 -18.853 1.00 73.94 91 GLY A N 1
ATOM 750 C CA . GLY A 1 91 ? 32.219 4.797 -17.520 1.00 73.94 91 GLY A CA 1
ATOM 751 C C . GLY A 1 91 ? 30.968 5.688 -17.487 1.00 73.94 91 GLY A C 1
ATOM 752 O O . GLY A 1 91 ? 30.225 5.681 -16.509 1.00 73.94 91 GLY A O 1
ATOM 753 N N . ILE A 1 92 ? 30.662 6.377 -18.593 1.00 79.88 92 ILE A N 1
ATOM 754 C CA . ILE A 1 92 ? 29.451 7.201 -18.736 1.00 79.88 92 ILE A CA 1
ATOM 755 C C . ILE A 1 92 ? 28.183 6.333 -18.783 1.00 79.88 92 ILE A C 1
ATOM 757 O O . ILE A 1 92 ? 27.169 6.701 -18.189 1.00 79.88 92 ILE A O 1
ATOM 761 N N . LYS A 1 93 ? 28.221 5.178 -19.464 1.00 76.38 93 LYS A N 1
ATOM 762 C CA . LYS A 1 93 ? 27.086 4.239 -19.528 1.00 76.38 93 LYS A CA 1
ATOM 763 C C . LYS A 1 93 ? 26.819 3.613 -18.162 1.00 76.38 93 LYS A C 1
ATOM 765 O O . LYS A 1 93 ? 25.674 3.612 -17.717 1.00 76.38 93 LYS A O 1
ATOM 770 N N . ILE A 1 94 ? 27.876 3.188 -17.466 1.00 80.19 94 ILE A N 1
ATOM 771 C CA . ILE A 1 94 ? 27.778 2.662 -16.097 1.00 80.19 94 ILE A CA 1
ATOM 772 C C . ILE A 1 94 ? 27.169 3.713 -15.164 1.00 80.19 94 ILE A C 1
ATOM 774 O O . ILE A 1 94 ? 26.233 3.412 -14.428 1.00 80.19 94 ILE A O 1
ATOM 778 N N . PHE A 1 95 ? 27.636 4.962 -15.233 1.00 82.06 95 PHE A N 1
ATOM 779 C CA . PHE A 1 95 ? 27.093 6.040 -14.408 1.00 82.06 95 PHE A CA 1
ATOM 780 C C . PHE A 1 95 ? 25.601 6.294 -14.676 1.00 82.06 95 PHE A C 1
ATOM 782 O O . PHE A 1 95 ? 24.814 6.355 -13.732 1.00 82.06 95 PHE A O 1
ATOM 789 N N . LYS A 1 96 ? 25.190 6.398 -15.949 1.00 82.62 96 LYS A N 1
ATOM 790 C CA . LYS A 1 96 ? 23.773 6.576 -16.320 1.00 82.62 96 LYS A CA 1
ATOM 791 C C . LYS A 1 96 ? 22.901 5.423 -15.825 1.00 82.62 96 LYS A C 1
ATOM 793 O O . LYS A 1 96 ? 21.790 5.664 -15.361 1.00 82.62 96 LYS A O 1
ATOM 798 N N . LEU A 1 97 ? 23.409 4.196 -15.898 1.00 84.31 97 LEU A N 1
ATOM 799 C CA . LEU A 1 97 ? 22.709 2.999 -15.448 1.00 84.31 97 LEU A CA 1
ATOM 800 C C . LEU A 1 97 ? 22.494 2.996 -13.935 1.00 84.31 97 LEU A C 1
ATOM 802 O O . LEU A 1 97 ? 21.363 2.820 -13.480 1.00 84.31 97 LEU A O 1
ATOM 806 N N . VAL A 1 98 ? 23.556 3.248 -13.164 1.00 84.38 98 VAL A N 1
ATOM 807 C CA . VAL A 1 98 ? 23.475 3.336 -11.699 1.00 84.38 98 VAL A CA 1
ATOM 808 C C . VAL A 1 98 ? 22.522 4.458 -11.295 1.00 84.38 98 VAL A C 1
ATOM 810 O O . VAL A 1 98 ? 21.666 4.259 -10.435 1.00 84.38 98 VAL A O 1
ATOM 813 N N . LEU A 1 99 ? 22.607 5.618 -11.953 1.00 85.50 99 LEU A N 1
ATOM 814 C CA . LEU A 1 99 ? 21.715 6.743 -11.687 1.00 85.50 99 LEU A CA 1
ATOM 815 C C . LEU A 1 99 ? 20.246 6.388 -11.966 1.00 85.50 99 LEU A C 1
ATOM 817 O O . LEU A 1 99 ? 19.391 6.637 -11.118 1.00 85.50 99 LEU A O 1
ATOM 821 N N . ALA A 1 100 ? 19.947 5.776 -13.116 1.00 84.62 100 ALA A N 1
ATOM 822 C CA . ALA A 1 100 ? 18.590 5.363 -13.473 1.00 84.62 100 ALA A CA 1
ATOM 823 C C . ALA A 1 100 ? 18.025 4.345 -12.471 1.00 84.62 100 ALA A C 1
ATOM 825 O O . ALA A 1 100 ? 16.897 4.501 -12.003 1.00 84.62 100 ALA A O 1
ATOM 826 N N . GLN A 1 101 ? 18.820 3.348 -12.074 1.00 83.81 101 GLN A N 1
ATOM 827 C CA . GLN A 1 101 ? 18.423 2.383 -11.049 1.00 83.81 101 GLN A CA 1
ATOM 828 C C . GLN A 1 101 ? 18.128 3.059 -9.713 1.00 83.81 101 GLN A C 1
ATOM 830 O O . GLN A 1 101 ? 17.069 2.818 -9.139 1.00 83.81 101 GLN A O 1
ATOM 835 N N . VAL A 1 102 ? 19.010 3.940 -9.234 1.00 85.94 102 VAL A N 1
ATOM 836 C CA . VAL A 1 102 ? 18.792 4.674 -7.978 1.00 85.94 102 VAL A CA 1
ATOM 837 C C . VAL A 1 102 ? 17.498 5.489 -8.036 1.00 85.94 102 VAL A C 1
ATOM 839 O O . VAL A 1 102 ? 16.716 5.457 -7.086 1.00 85.94 102 VAL A O 1
ATOM 842 N N . LEU A 1 103 ? 17.214 6.160 -9.155 1.00 87.00 103 LEU A N 1
ATOM 843 C CA . LEU A 1 103 ? 15.981 6.933 -9.327 1.00 87.00 103 LEU A CA 1
ATOM 844 C C . LEU A 1 103 ? 14.725 6.055 -9.269 1.00 87.00 103 LEU A C 1
ATOM 846 O O . LEU A 1 103 ? 13.778 6.393 -8.556 1.00 87.00 103 LEU A O 1
ATOM 850 N N . TYR A 1 104 ? 14.715 4.912 -9.957 1.00 84.62 104 TYR A N 1
ATOM 851 C CA . TYR A 1 104 ? 13.579 3.986 -9.916 1.00 84.62 104 TYR A CA 1
ATOM 852 C C . TYR A 1 104 ? 13.377 3.357 -8.532 1.00 84.62 104 TYR A C 1
ATOM 854 O O . TYR A 1 104 ? 12.237 3.182 -8.098 1.00 84.62 104 TYR A O 1
ATOM 862 N N . GLN A 1 105 ? 14.460 3.086 -7.802 1.00 82.75 105 GLN A N 1
ATOM 863 C CA . GLN A 1 105 ? 14.407 2.602 -6.421 1.00 82.75 105 GLN A CA 1
ATOM 864 C C . GLN A 1 105 ? 13.840 3.667 -5.462 1.00 82.75 105 GLN A C 1
ATOM 866 O O . GLN A 1 105 ? 13.005 3.355 -4.609 1.00 82.75 105 GLN A O 1
ATOM 871 N N . ILE A 1 106 ? 14.208 4.944 -5.637 1.00 84.31 106 ILE A N 1
ATOM 872 C CA . ILE A 1 106 ? 13.626 6.070 -4.881 1.00 84.31 106 ILE A CA 1
ATOM 873 C C . ILE A 1 106 ? 12.134 6.232 -5.202 1.00 84.31 106 ILE A C 1
ATOM 875 O O . ILE A 1 106 ? 11.322 6.412 -4.293 1.00 84.31 106 ILE A O 1
ATOM 879 N N . LEU A 1 107 ? 11.747 6.138 -6.477 1.00 83.94 107 LEU A N 1
ATOM 880 C CA . LEU A 1 107 ? 10.343 6.204 -6.892 1.00 83.94 107 LEU A CA 1
ATOM 881 C C . LEU A 1 107 ? 9.515 5.071 -6.277 1.00 83.94 107 LEU A C 1
ATOM 883 O O . LEU A 1 107 ? 8.429 5.325 -5.752 1.00 83.94 107 LEU A O 1
ATOM 887 N N . ALA A 1 108 ? 10.043 3.843 -6.280 1.00 78.56 108 ALA A N 1
ATOM 888 C CA . ALA A 1 108 ? 9.406 2.705 -5.623 1.00 78.56 108 ALA A CA 1
ATOM 889 C C . ALA A 1 108 ? 9.202 2.979 -4.126 1.00 78.56 108 ALA A C 1
ATOM 891 O O . ALA A 1 108 ? 8.109 2.791 -3.593 1.00 78.56 108 ALA A O 1
ATOM 892 N N . TYR A 1 109 ? 10.231 3.498 -3.460 1.00 79.12 109 TYR A N 1
ATOM 893 C CA . TYR A 1 109 ? 10.166 3.845 -2.047 1.00 79.12 109 TYR A CA 1
ATOM 894 C C . TYR A 1 109 ? 9.101 4.913 -1.737 1.00 79.12 109 TYR A C 1
ATOM 896 O O . TYR A 1 109 ? 8.323 4.761 -0.790 1.00 79.12 109 TYR A O 1
ATOM 904 N N . LEU A 1 110 ? 9.020 5.979 -2.542 1.00 82.62 110 LEU A N 1
A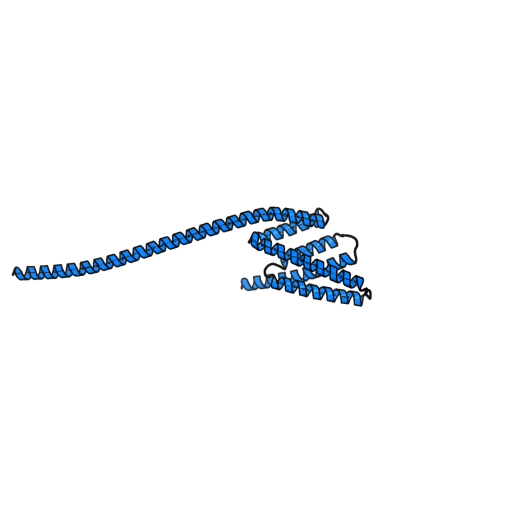TOM 905 C CA . LEU A 1 110 ? 7.990 7.014 -2.392 1.00 82.62 110 LEU A CA 1
ATOM 906 C C . LEU A 1 110 ? 6.585 6.429 -2.553 1.00 82.62 110 LEU A C 1
ATOM 908 O O . LEU A 1 110 ? 5.691 6.735 -1.763 1.00 82.62 110 LEU A O 1
ATOM 912 N N . PHE A 1 111 ? 6.393 5.552 -3.537 1.00 78.50 111 PHE A N 1
ATOM 913 C CA . PHE A 1 111 ? 5.114 4.892 -3.772 1.00 78.50 111 PHE A CA 1
ATOM 914 C C . PHE A 1 111 ? 4.664 4.052 -2.564 1.00 78.50 111 PHE A C 1
ATOM 916 O O . PHE A 1 111 ? 3.521 4.165 -2.111 1.00 78.50 111 PHE A O 1
ATOM 923 N N . VAL A 1 112 ? 5.584 3.299 -1.953 1.00 76.62 112 VAL A N 1
ATOM 924 C CA . VAL A 1 112 ? 5.326 2.552 -0.708 1.00 76.62 112 VAL A CA 1
ATOM 925 C C . VAL A 1 112 ? 4.922 3.473 0.431 1.00 76.62 112 VAL A C 1
ATOM 927 O O . VAL A 1 112 ? 3.972 3.191 1.169 1.00 76.62 112 VAL A O 1
ATOM 930 N N . PHE A 1 113 ? 5.638 4.584 0.588 1.00 78.94 113 PHE A N 1
ATOM 931 C CA . PHE A 1 113 ? 5.336 5.556 1.626 1.00 78.94 113 PHE A CA 1
ATOM 932 C C . PHE A 1 113 ? 3.899 6.086 1.496 1.00 78.94 113 PHE A C 1
ATOM 934 O O . PHE A 1 113 ? 3.179 6.170 2.499 1.00 78.94 113 PHE A O 1
ATOM 941 N N . PHE A 1 114 ? 3.441 6.352 0.269 1.00 80.38 114 PHE A N 1
ATOM 942 C CA . PHE A 1 114 ? 2.059 6.755 0.008 1.00 80.38 114 PHE A CA 1
ATOM 943 C C . PHE A 1 114 ? 1.040 5.666 0.354 1.00 80.38 114 PHE A C 1
ATOM 945 O O . PHE A 1 114 ? 0.043 5.973 1.012 1.00 80.38 114 PHE A O 1
ATOM 952 N N . ILE A 1 115 ? 1.277 4.402 -0.016 1.00 78.25 115 ILE A N 1
ATOM 953 C CA . ILE A 1 115 ? 0.369 3.292 0.330 1.00 78.25 115 ILE A CA 1
ATOM 954 C C . ILE A 1 115 ? 0.250 3.144 1.849 1.00 78.25 115 ILE A C 1
ATOM 956 O O . ILE A 1 115 ? -0.857 3.033 2.380 1.00 78.25 115 ILE A O 1
ATOM 960 N N . ARG A 1 116 ? 1.369 3.223 2.576 1.00 77.94 116 ARG A N 1
ATOM 961 C CA . ARG A 1 116 ? 1.363 3.175 4.042 1.00 77.94 116 ARG A CA 1
ATOM 962 C C . ARG A 1 116 ? 0.552 4.319 4.640 1.00 77.94 116 ARG A C 1
ATOM 964 O O . ARG A 1 116 ? -0.297 4.082 5.500 1.00 77.94 116 ARG A O 1
ATOM 971 N N . LYS A 1 117 ? 0.796 5.557 4.202 1.00 79.50 117 LYS A N 1
ATOM 972 C CA . LYS A 1 117 ? 0.023 6.710 4.680 1.00 79.50 117 LYS A CA 1
ATOM 973 C C . LYS A 1 117 ? -1.457 6.554 4.354 1.00 79.50 117 LYS A C 1
ATOM 975 O O . LYS A 1 117 ? -2.305 6.836 5.194 1.00 79.50 117 LYS A O 1
ATOM 980 N N . SER A 1 118 ? -1.772 6.002 3.187 1.00 79.69 118 SER A N 1
ATOM 981 C CA . SER A 1 118 ? -3.138 5.649 2.823 1.00 79.69 118 SER A CA 1
ATOM 982 C C . SER A 1 118 ? -3.747 4.623 3.789 1.00 79.69 118 SER A C 1
ATOM 984 O O . SER A 1 118 ? -4.883 4.820 4.211 1.00 79.69 118 SER A O 1
ATOM 986 N N . LYS A 1 119 ? -2.990 3.609 4.237 1.00 80.94 119 LYS A N 1
ATOM 987 C CA . LYS A 1 119 ? -3.417 2.641 5.268 1.00 80.94 119 LYS A CA 1
ATOM 988 C C . LYS A 1 119 ? -3.740 3.308 6.603 1.00 80.94 119 LYS A C 1
ATOM 990 O O . LYS A 1 119 ? -4.766 2.993 7.204 1.00 80.94 119 LYS A O 1
ATOM 995 N N . GLU A 1 120 ? -2.918 4.265 7.034 1.00 79.38 120 GLU A N 1
ATOM 996 C CA . GLU A 1 120 ? -3.142 5.047 8.260 1.00 79.38 120 GLU A CA 1
ATOM 997 C C . GLU A 1 120 ? -4.436 5.890 8.182 1.00 79.38 120 GLU A C 1
ATOM 999 O O . GLU A 1 120 ? -5.202 5.944 9.149 1.00 79.38 120 GLU A O 1
ATOM 1004 N N . PHE A 1 121 ? -4.724 6.500 7.025 1.00 76.31 121 PHE A N 1
ATOM 1005 C CA . PHE A 1 121 ? -5.893 7.372 6.843 1.00 76.31 121 PHE A CA 1
ATOM 1006 C C . PHE A 1 121 ? -7.197 6.623 6.530 1.00 76.31 121 PHE A C 1
ATOM 1008 O O . PHE A 1 121 ? -8.250 6.941 7.087 1.00 76.31 121 PHE A O 1
ATOM 1015 N N . HIS A 1 122 ? -7.149 5.629 5.646 1.00 79.25 122 HIS A N 1
ATOM 1016 C CA . HIS A 1 122 ? -8.332 4.975 5.079 1.00 79.25 122 HIS A CA 1
ATOM 1017 C C . HIS A 1 122 ? -8.616 3.599 5.698 1.00 79.25 122 HIS A C 1
ATOM 1019 O O . HIS A 1 122 ? -9.690 3.034 5.474 1.00 79.25 122 HIS A O 1
ATOM 1025 N N . GLY A 1 123 ? -7.688 3.048 6.490 1.00 78.75 123 GLY A N 1
ATOM 1026 C CA . GLY A 1 123 ? -7.854 1.770 7.179 1.00 78.75 123 GLY A CA 1
ATOM 1027 C C . GLY A 1 123 ? -8.223 0.644 6.211 1.00 78.75 123 GLY A C 1
ATOM 1028 O O . GLY A 1 123 ? -7.533 0.406 5.218 1.00 78.75 123 GLY A O 1
ATOM 1029 N N . ARG A 1 124 ? -9.360 -0.015 6.461 1.00 78.69 124 ARG A N 1
ATOM 1030 C CA . ARG A 1 124 ? -9.896 -1.124 5.648 1.00 78.69 124 ARG A CA 1
ATOM 1031 C C . ARG A 1 124 ? -10.242 -0.763 4.197 1.00 78.69 124 ARG A C 1
ATOM 1033 O O . ARG A 1 124 ? -10.408 -1.655 3.370 1.00 78.69 124 ARG A O 1
ATOM 1040 N N . TYR A 1 125 ? -10.371 0.524 3.877 1.00 81.75 125 TYR A N 1
ATOM 1041 C CA . TYR A 1 125 ? -10.687 0.985 2.522 1.00 81.75 125 TYR A CA 1
ATOM 1042 C C . TYR A 1 125 ? -9.452 1.124 1.621 1.00 81.75 125 TYR A C 1
ATOM 1044 O O . TYR A 1 125 ? -9.601 1.299 0.413 1.00 81.75 125 TYR A O 1
ATOM 1052 N N . THR A 1 126 ? -8.249 1.000 2.182 1.00 82.69 126 THR A N 1
ATOM 1053 C CA . THR A 1 126 ? -6.977 1.148 1.459 1.00 82.69 126 THR A CA 1
ATOM 1054 C C . THR A 1 126 ? -6.827 0.121 0.348 1.00 82.69 126 THR A C 1
ATOM 1056 O O . THR A 1 126 ? -6.554 0.500 -0.784 1.00 82.69 126 THR A O 1
ATOM 1059 N N . ASP A 1 127 ? -7.110 -1.153 0.630 1.00 81.69 127 ASP A N 1
ATOM 1060 C CA . ASP A 1 127 ? -7.030 -2.225 -0.369 1.00 81.69 127 ASP A CA 1
ATOM 1061 C C . ASP A 1 127 ? -7.958 -1.945 -1.564 1.00 81.69 127 ASP A C 1
ATOM 1063 O O . ASP A 1 127 ? -7.575 -2.123 -2.717 1.00 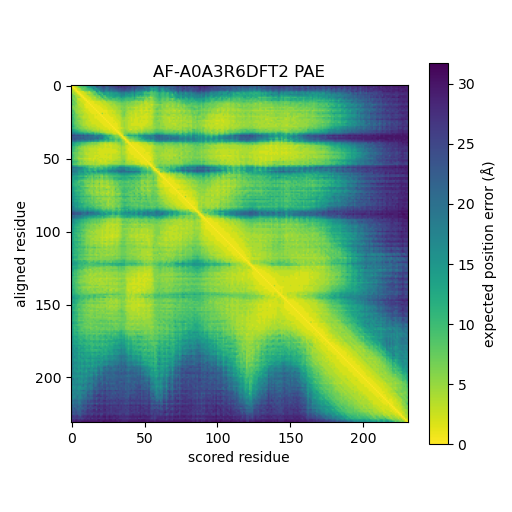81.69 127 ASP A O 1
ATOM 1067 N N . ARG A 1 128 ? -9.163 -1.412 -1.308 1.00 85.25 128 ARG A N 1
ATOM 1068 C CA . ARG A 1 128 ? -10.103 -1.022 -2.374 1.00 85.25 128 ARG A CA 1
ATOM 1069 C C . ARG A 1 128 ? -9.583 0.153 -3.195 1.00 85.25 128 ARG A C 1
ATOM 1071 O O . ARG A 1 128 ? -9.792 0.185 -4.403 1.00 85.25 128 ARG A O 1
ATOM 1078 N N . LEU A 1 129 ? -8.927 1.113 -2.546 1.00 86.38 129 LEU A N 1
ATOM 1079 C CA . LEU A 1 129 ? -8.335 2.268 -3.212 1.00 86.38 129 LEU A CA 1
ATOM 1080 C C . LEU A 1 129 ? -7.161 1.857 -4.108 1.00 86.38 129 LEU A C 1
ATOM 1082 O O . LEU A 1 129 ? -7.065 2.335 -5.232 1.00 86.38 129 LEU A O 1
ATOM 1086 N N . VAL A 1 130 ? -6.311 0.946 -3.632 1.00 87.00 130 VAL A N 1
ATOM 1087 C CA . VAL A 1 130 ? -5.180 0.396 -4.393 1.00 87.00 130 VAL A CA 1
ATOM 1088 C C . VAL A 1 130 ? -5.673 -0.375 -5.618 1.00 87.00 130 VAL A C 1
ATOM 1090 O O . VAL A 1 130 ? -5.189 -0.144 -6.723 1.00 87.00 130 VAL A O 1
ATOM 1093 N N . VAL A 1 131 ? -6.687 -1.231 -5.457 1.00 88.31 131 VAL A N 1
ATOM 1094 C CA . VAL A 1 131 ? -7.299 -1.947 -6.590 1.00 88.31 131 VAL A CA 1
ATOM 1095 C C . VAL A 1 131 ? -7.901 -0.966 -7.596 1.00 88.31 131 VAL A C 1
ATOM 1097 O O . VAL A 1 131 ? -7.685 -1.111 -8.797 1.00 88.31 131 VAL A O 1
ATOM 1100 N N . LEU A 1 132 ? -8.611 0.064 -7.125 1.00 89.25 132 LEU A N 1
ATOM 1101 C CA . LEU A 1 132 ? -9.160 1.096 -8.002 1.00 89.25 132 LEU A CA 1
ATOM 1102 C C . LEU A 1 132 ? -8.054 1.838 -8.765 1.00 89.25 132 LEU A C 1
ATOM 1104 O O . LEU A 1 132 ? -8.196 2.049 -9.966 1.00 89.25 132 LEU A O 1
ATOM 1108 N N . TYR A 1 133 ? -6.961 2.199 -8.088 1.00 89.38 133 TYR A N 1
ATOM 1109 C CA . TYR A 1 133 ? -5.804 2.851 -8.701 1.00 89.38 133 TYR A CA 1
ATOM 1110 C C . TYR A 1 133 ? -5.247 2.001 -9.849 1.00 89.38 133 TYR A C 1
ATOM 1112 O O . TYR A 1 133 ? -5.092 2.494 -10.962 1.00 89.38 133 TYR A O 1
ATOM 1120 N N . LEU A 1 134 ? -5.011 0.707 -9.609 1.00 90.75 134 LEU A N 1
ATOM 1121 C CA . LEU A 1 134 ? -4.460 -0.214 -10.609 1.00 90.75 134 LEU A CA 1
ATOM 1122 C C . LEU A 1 134 ? -5.391 -0.426 -11.809 1.00 90.75 134 LEU A C 1
ATOM 1124 O O . LEU A 1 134 ? -4.919 -0.476 -12.946 1.00 90.75 134 LEU A O 1
ATOM 1128 N N . LEU A 1 135 ? -6.701 -0.527 -11.564 1.00 91.69 135 LEU A N 1
ATOM 1129 C CA . LEU A 1 135 ? -7.704 -0.681 -12.620 1.00 91.69 135 LEU A CA 1
ATOM 1130 C C . LEU A 1 135 ? -7.794 0.566 -13.498 1.00 91.69 135 LEU A C 1
ATOM 1132 O O . LEU A 1 135 ? -7.794 0.456 -14.722 1.00 91.69 135 LEU A O 1
ATOM 1136 N N . VAL A 1 136 ? -7.843 1.749 -12.883 1.00 91.81 136 VAL A N 1
ATOM 1137 C CA . VAL A 1 136 ? -7.899 3.022 -13.611 1.00 91.81 136 VAL A CA 1
ATOM 1138 C C . VAL A 1 136 ? -6.607 3.241 -14.395 1.00 91.81 136 VAL A C 1
ATOM 1140 O O . VAL A 1 136 ? -6.673 3.595 -15.571 1.00 91.81 136 VAL A O 1
ATOM 1143 N N . LEU A 1 137 ? -5.448 2.960 -13.792 1.00 91.62 137 LEU A N 1
ATOM 1144 C CA . LEU A 1 137 ? -4.162 3.067 -14.476 1.00 91.62 137 LEU A CA 1
ATOM 1145 C C . LEU A 1 137 ? -4.093 2.126 -15.683 1.00 91.62 137 LEU A C 1
ATOM 1147 O O . LEU A 1 137 ? -3.745 2.564 -16.775 1.00 91.62 137 LEU A O 1
ATOM 1151 N N . GLY A 1 138 ? -4.468 0.855 -15.510 1.00 89.69 138 GLY A N 1
ATOM 1152 C CA . GLY A 1 138 ? -4.496 -0.119 -16.602 1.00 89.69 138 GLY A CA 1
ATOM 1153 C C . GLY A 1 138 ? -5.449 0.300 -17.724 1.00 89.69 138 GLY A C 1
ATOM 1154 O O . GLY A 1 138 ? -5.080 0.282 -18.895 1.00 89.69 138 GLY A O 1
ATOM 1155 N N . PHE A 1 139 ? -6.649 0.768 -17.379 1.00 92.12 139 PHE A N 1
ATOM 1156 C CA . PHE A 1 139 ? -7.616 1.259 -18.360 1.00 92.12 139 PHE A CA 1
ATOM 1157 C C . PHE A 1 139 ? -7.071 2.443 -19.176 1.00 92.12 139 PHE A C 1
ATOM 1159 O O . PHE A 1 139 ? -7.151 2.442 -20.406 1.00 92.12 139 PHE A O 1
ATOM 1166 N N . LEU A 1 140 ? -6.461 3.429 -18.512 1.00 91.62 140 LEU A N 1
ATOM 1167 C CA . LEU A 1 140 ? -5.889 4.601 -19.181 1.00 91.62 140 LEU A CA 1
ATOM 1168 C C . LEU A 1 140 ? -4.694 4.231 -20.072 1.00 91.62 140 LEU A C 1
ATOM 1170 O O . LEU A 1 140 ? -4.563 4.772 -21.171 1.00 91.62 140 LEU A O 1
ATOM 1174 N N . LEU A 1 141 ? -3.847 3.299 -19.624 1.00 88.81 141 LEU A N 1
ATOM 1175 C CA . LEU A 1 141 ? -2.645 2.889 -20.350 1.00 88.81 141 LEU A CA 1
ATOM 1176 C C . LEU A 1 141 ? -2.932 1.999 -21.564 1.00 88.81 141 LEU A C 1
ATOM 1178 O O . LEU A 1 141 ? -2.273 2.189 -22.587 1.00 88.81 141 LEU A O 1
ATOM 1182 N N . PHE A 1 142 ? -3.881 1.060 -21.469 1.00 89.25 142 PHE A N 1
ATOM 1183 C CA . PHE A 1 142 ? -4.100 0.034 -22.502 1.00 89.25 142 PHE A CA 1
ATOM 1184 C C . PHE A 1 142 ? -5.329 0.276 -23.380 1.00 89.25 142 PHE A C 1
ATOM 1186 O O . PHE A 1 142 ? -5.281 -0.027 -24.570 1.00 89.25 142 PHE A O 1
ATOM 1193 N N . VAL A 1 143 ? -6.420 0.819 -22.827 1.00 88.75 143 VAL A N 1
ATOM 1194 C CA . VAL A 1 143 ? -7.662 1.041 -23.590 1.00 88.75 143 VAL A CA 1
ATOM 1195 C C . VAL A 1 143 ? -7.642 2.411 -24.249 1.00 88.75 143 VAL A C 1
ATOM 1197 O O . VAL A 1 143 ? -7.814 2.522 -25.457 1.00 88.75 143 VAL A O 1
ATOM 1200 N N . ILE A 1 144 ? -7.394 3.459 -23.459 1.00 88.06 144 ILE A N 1
ATOM 1201 C CA . ILE A 1 144 ? -7.337 4.836 -23.973 1.00 88.06 144 ILE A CA 1
ATOM 1202 C C . ILE A 1 144 ? -5.982 5.122 -24.637 1.00 88.06 144 ILE A C 1
ATOM 1204 O O . ILE A 1 144 ? -5.884 5.997 -25.492 1.00 88.06 144 ILE A O 1
ATOM 1208 N N . LYS A 1 145 ? -4.937 4.378 -24.255 1.00 86.75 145 LYS A N 1
ATOM 1209 C CA . LYS A 1 145 ? -3.553 4.585 -24.703 1.00 86.75 145 LYS A CA 1
ATOM 1210 C C . LYS A 1 145 ? -3.030 6.004 -24.440 1.00 86.75 145 LYS A C 1
ATOM 1212 O O . LYS A 1 145 ? -2.184 6.514 -25.175 1.00 86.75 145 LYS A O 1
ATOM 1217 N N . LEU A 1 146 ? -3.455 6.609 -23.328 1.00 85.62 146 LEU A N 1
ATOM 1218 C CA . LEU A 1 146 ? -2.961 7.911 -22.869 1.00 85.62 146 LEU A CA 1
ATOM 1219 C C . LEU A 1 146 ? -1.446 7.891 -22.643 1.00 85.62 146 LEU A C 1
ATOM 1221 O O . LEU A 1 146 ? -0.871 6.844 -22.337 1.00 85.62 146 LEU A O 1
ATOM 1225 N N . GLU A 1 147 ? -0.800 9.049 -22.757 1.00 85.88 147 GLU A N 1
ATOM 1226 C CA . GLU A 1 147 ? 0.599 9.188 -22.352 1.00 85.88 147 GLU A CA 1
ATOM 1227 C C . GLU A 1 147 ? 0.777 8.790 -20.886 1.00 85.88 147 GLU A C 1
ATOM 1229 O O . GLU A 1 147 ? -0.073 9.076 -20.041 1.00 85.88 147 GLU A O 1
ATOM 1234 N N . ILE A 1 148 ? 1.897 8.137 -20.573 1.00 84.44 148 ILE A N 1
ATOM 1235 C CA . ILE A 1 148 ? 2.141 7.532 -19.256 1.00 84.44 148 ILE A CA 1
ATOM 1236 C C . ILE A 1 148 ? 2.052 8.573 -18.139 1.00 84.44 148 ILE A C 1
ATOM 1238 O O . ILE A 1 148 ? 1.419 8.327 -17.113 1.00 84.44 148 ILE A O 1
ATOM 1242 N N . ILE A 1 149 ? 2.626 9.758 -18.358 1.00 85.88 149 ILE A N 1
ATOM 1243 C CA . ILE A 1 149 ? 2.592 10.860 -17.390 1.00 85.88 149 ILE A CA 1
ATOM 1244 C C . ILE A 1 149 ? 1.144 11.306 -17.150 1.00 85.88 149 ILE A C 1
ATOM 1246 O O . ILE A 1 149 ? 0.703 11.387 -16.003 1.00 85.88 149 ILE A O 1
ATOM 1250 N N . CYS A 1 150 ? 0.370 11.525 -18.215 1.00 85.94 150 CYS A N 1
ATOM 1251 C CA . CYS A 1 150 ? -1.039 11.897 -18.108 1.00 85.94 150 CYS A CA 1
ATOM 1252 C C . CYS A 1 150 ? -1.870 10.805 -17.421 1.00 85.94 150 CYS A C 1
ATOM 1254 O O . CYS A 1 150 ? -2.675 11.114 -16.544 1.00 85.94 150 CYS A O 1
ATOM 1256 N N . ALA A 1 151 ? -1.645 9.530 -17.751 1.00 89.12 151 ALA A N 1
ATOM 1257 C CA . ALA A 1 151 ? -2.329 8.402 -17.126 1.00 89.12 151 ALA A CA 1
ATOM 1258 C C . ALA A 1 151 ? -2.060 8.342 -15.612 1.00 89.12 151 ALA A C 1
ATOM 1260 O O . ALA A 1 151 ? -2.995 8.168 -14.826 1.00 89.12 151 ALA A O 1
ATOM 1261 N N . LEU A 1 152 ? -0.811 8.558 -15.187 1.00 86.06 152 LEU A N 1
ATOM 1262 C CA . LEU A 1 152 ? -0.432 8.619 -13.773 1.00 86.06 152 LEU A CA 1
ATOM 1263 C C . LEU A 1 152 ? -1.093 9.798 -13.048 1.00 86.06 152 LEU A C 1
ATOM 1265 O O . LEU A 1 152 ? -1.625 9.620 -11.949 1.00 86.06 152 LEU A O 1
ATOM 1269 N N . ILE A 1 153 ? -1.112 10.985 -13.663 1.00 88.56 153 ILE A N 1
ATOM 1270 C CA . ILE A 1 153 ? -1.754 12.179 -13.094 1.00 88.56 153 ILE A CA 1
ATOM 1271 C C . ILE A 1 153 ? -3.262 11.952 -12.941 1.00 88.56 153 ILE A C 1
ATOM 1273 O O . ILE A 1 153 ? -3.799 12.108 -11.843 1.00 88.56 153 ILE A O 1
ATOM 1277 N N . CYS A 1 154 ? -3.947 11.518 -14.003 1.00 91.25 154 CYS A N 1
ATOM 1278 C CA . CYS A 1 154 ? -5.386 11.258 -13.980 1.00 91.25 154 CYS A CA 1
ATOM 1279 C C . CYS A 1 154 ? -5.756 10.199 -12.934 1.00 91.25 154 CYS A C 1
ATOM 1281 O O . CYS A 1 154 ? -6.670 10.411 -12.134 1.00 91.25 154 CYS A O 1
ATOM 1283 N N . THR A 1 155 ? -5.011 9.090 -12.881 1.00 90.94 155 THR A N 1
ATOM 1284 C CA . THR A 1 155 ? -5.226 8.032 -11.880 1.00 90.94 155 THR A CA 1
ATOM 1285 C C . THR A 1 155 ? -5.051 8.567 -10.460 1.00 90.94 155 THR A C 1
ATOM 1287 O O . THR A 1 155 ? -5.854 8.261 -9.573 1.00 90.94 155 THR A O 1
ATOM 1290 N N . SER A 1 156 ? -4.036 9.405 -10.239 1.00 86.56 156 SER A N 1
ATOM 1291 C CA . SER A 1 156 ? -3.758 10.003 -8.931 1.00 86.56 156 SER A CA 1
ATOM 1292 C C . SER A 1 156 ? -4.875 10.950 -8.492 1.00 86.56 156 SER A C 1
ATOM 1294 O O . SER A 1 156 ? -5.332 10.854 -7.355 1.00 86.56 156 SER A O 1
ATOM 1296 N N . ILE A 1 157 ? -5.393 11.792 -9.393 1.00 90.19 157 ILE A N 1
ATOM 1297 C CA . ILE A 1 157 ? -6.527 12.689 -9.110 1.00 90.19 157 ILE A CA 1
ATOM 1298 C C . ILE A 1 157 ? -7.781 11.886 -8.743 1.00 90.19 157 ILE A C 1
ATOM 1300 O O . ILE A 1 157 ? -8.405 12.143 -7.712 1.00 90.19 157 ILE A O 1
ATOM 1304 N N . ILE A 1 158 ? -8.133 10.875 -9.544 1.00 89.81 158 ILE A N 1
ATOM 1305 C CA . ILE A 1 158 ? -9.302 10.016 -9.291 1.00 89.81 158 ILE A CA 1
ATOM 1306 C C . ILE A 1 158 ? -9.177 9.324 -7.928 1.00 89.81 158 ILE A C 1
ATOM 1308 O O . ILE A 1 158 ? -10.138 9.262 -7.151 1.00 89.81 158 ILE A O 1
ATOM 1312 N N . SER A 1 159 ? -7.975 8.844 -7.616 1.00 87.88 159 SER A N 1
ATOM 1313 C CA . SER A 1 159 ? -7.683 8.156 -6.361 1.00 87.88 159 SER A CA 1
ATOM 1314 C C . SER A 1 159 ? -7.714 9.097 -5.162 1.00 87.88 159 SER A C 1
ATOM 1316 O O . SER A 1 159 ? -8.223 8.708 -4.115 1.00 87.88 159 SER A O 1
ATOM 1318 N N . LEU A 1 160 ? -7.268 10.348 -5.304 1.00 87.12 160 LEU A N 1
ATOM 1319 C CA . LEU A 1 160 ? -7.384 11.370 -4.260 1.00 87.12 160 LEU A CA 1
ATOM 1320 C C . LEU A 1 160 ? -8.847 11.699 -3.949 1.00 87.12 160 LEU A C 1
ATOM 1322 O O . LEU A 1 160 ? -9.234 11.716 -2.780 1.00 87.12 160 LEU A O 1
ATOM 1326 N N . ILE A 1 161 ? -9.679 11.891 -4.979 1.00 89.50 161 ILE A N 1
ATOM 1327 C CA . ILE A 1 161 ? -11.112 12.178 -4.808 1.00 89.50 161 ILE A CA 1
ATOM 1328 C C . ILE A 1 161 ? -11.791 11.029 -4.054 1.00 89.50 161 ILE A C 1
ATOM 1330 O O . ILE A 1 161 ? -12.475 11.244 -3.051 1.00 89.50 161 ILE A O 1
ATOM 1334 N N . ARG A 1 162 ? -11.583 9.785 -4.501 1.00 89.31 162 ARG A N 1
ATOM 1335 C CA . ARG A 1 162 ? -12.156 8.601 -3.840 1.00 89.31 162 ARG A CA 1
ATOM 1336 C C . ARG A 1 162 ? -11.574 8.374 -2.446 1.00 89.31 162 ARG A C 1
ATOM 1338 O O . ARG A 1 162 ? -12.326 8.012 -1.539 1.00 89.31 162 ARG A O 1
ATOM 1345 N N . GLY A 1 163 ? -10.286 8.648 -2.261 1.00 86.88 163 GLY A N 1
ATOM 1346 C CA . GLY A 1 163 ? -9.597 8.594 -0.974 1.00 86.88 163 GLY A CA 1
ATOM 1347 C C . GLY A 1 163 ? -10.237 9.525 0.041 1.00 86.88 163 GLY A C 1
ATOM 1348 O O . GLY A 1 163 ? -10.627 9.079 1.115 1.00 86.88 163 GLY A O 1
ATOM 1349 N N . TYR A 1 164 ? -10.500 10.776 -0.337 1.00 87.19 164 TYR A N 1
ATOM 1350 C CA . TYR A 1 164 ? -11.178 11.736 0.532 1.00 87.19 164 TYR A CA 1
ATOM 1351 C C . TYR A 1 164 ? -12.547 11.231 1.030 1.00 87.19 164 TYR A C 1
ATOM 1353 O O . TYR A 1 164 ? -12.855 11.315 2.224 1.00 87.19 164 TYR A O 1
ATOM 1361 N N . PHE A 1 165 ? -13.357 10.628 0.152 1.00 87.31 165 PHE A N 1
ATOM 1362 C CA . PHE A 1 165 ? -14.631 10.024 0.560 1.00 87.31 165 PHE A CA 1
ATOM 1363 C C . PHE A 1 165 ? -14.448 8.859 1.542 1.00 87.31 165 PHE A C 1
ATOM 1365 O O . PHE A 1 165 ? -15.215 8.739 2.504 1.00 87.31 165 PHE A O 1
ATOM 1372 N N . TYR A 1 166 ? -13.443 8.005 1.330 1.00 87.94 166 TYR A N 1
ATOM 1373 C CA . TYR A 1 166 ? -13.132 6.916 2.258 1.00 87.94 166 TYR A CA 1
ATOM 1374 C C . TYR A 1 166 ? -12.585 7.413 3.592 1.00 87.94 166 TYR A C 1
ATOM 1376 O O . TYR A 1 166 ? -12.966 6.871 4.627 1.00 87.94 166 TYR A O 1
ATOM 1384 N N . TYR A 1 167 ? -11.777 8.471 3.595 1.00 86.25 167 TYR A N 1
ATOM 1385 C CA . TYR A 1 167 ? -11.281 9.102 4.812 1.00 86.25 167 TYR A CA 1
ATOM 1386 C C . TYR A 1 167 ? -12.448 9.614 5.659 1.00 86.25 167 TYR A C 1
ATOM 1388 O O . TYR A 1 167 ? -12.571 9.261 6.832 1.00 86.25 167 TYR A O 1
ATOM 1396 N N . LYS A 1 168 ? -13.387 10.345 5.041 1.00 86.00 168 LYS A N 1
ATOM 1397 C CA . LYS A 1 168 ? -14.590 10.835 5.727 1.00 86.00 168 LYS A CA 1
ATOM 1398 C C . LYS A 1 168 ? -15.406 9.689 6.336 1.00 86.00 168 LYS A C 1
ATOM 1400 O O . LYS A 1 168 ? -15.846 9.792 7.480 1.00 86.00 168 LYS A O 1
ATOM 1405 N N . ARG A 1 169 ? -15.584 8.580 5.604 1.00 86.19 169 ARG A N 1
ATOM 1406 C CA . ARG A 1 169 ? -16.265 7.376 6.120 1.00 86.19 169 ARG A CA 1
ATOM 1407 C C . ARG A 1 169 ? -15.510 6.732 7.282 1.00 86.19 169 ARG A C 1
ATOM 1409 O O . ARG A 1 169 ? -16.134 6.406 8.283 1.00 86.19 169 ARG A O 1
ATOM 1416 N N . CYS A 1 170 ? -14.191 6.601 7.181 1.00 85.94 170 CYS A N 1
ATOM 1417 C CA . CYS A 1 170 ? -13.340 6.046 8.234 1.00 85.94 170 CYS A CA 1
ATOM 1418 C C . CYS A 1 170 ? -13.430 6.876 9.527 1.00 85.94 170 CYS A C 1
ATOM 1420 O O . CYS A 1 170 ? -13.612 6.325 10.611 1.00 85.94 170 CYS A O 1
ATOM 1422 N N . CYS A 1 171 ? -13.398 8.209 9.426 1.00 84.81 171 CYS A N 1
ATOM 1423 C CA . CYS A 1 171 ? -13.585 9.096 10.577 1.00 84.81 171 CYS A CA 1
ATOM 1424 C C . CYS A 1 171 ? -14.966 8.939 11.228 1.00 84.81 171 CYS A C 1
ATOM 1426 O O . CYS A 1 171 ? -15.064 8.947 12.454 1.00 84.81 171 CYS A O 1
ATOM 1428 N N . LEU A 1 172 ? -16.025 8.789 10.427 1.00 86.31 172 LEU A N 1
ATOM 1429 C CA . LEU A 1 172 ? -17.378 8.553 10.939 1.00 86.31 172 LEU A CA 1
ATOM 1430 C C . LEU A 1 172 ? -17.489 7.200 11.653 1.00 86.31 172 LEU A C 1
ATOM 1432 O O . LEU A 1 172 ? -18.089 7.129 12.720 1.00 86.31 172 LEU A O 1
ATOM 1436 N N . GLU A 1 173 ? -16.887 6.146 11.100 1.00 85.00 173 GLU A N 1
ATOM 1437 C CA . GLU A 1 173 ? -16.843 4.821 11.732 1.00 85.00 173 GLU A CA 1
ATOM 1438 C C . GLU A 1 173 ? -16.105 4.860 13.074 1.00 85.00 173 GLU A C 1
ATOM 1440 O O . GLU A 1 173 ? -16.637 4.367 14.065 1.00 85.00 173 GLU A O 1
ATOM 1445 N N . LYS A 1 174 ? -14.941 5.524 13.136 1.00 84.50 174 LYS A N 1
ATOM 1446 C CA . LYS A 1 174 ? -14.183 5.696 14.387 1.00 84.50 174 LYS A CA 1
ATOM 1447 C C . LYS A 1 174 ? -14.980 6.441 15.462 1.00 84.50 174 LYS A C 1
ATOM 1449 O O . LYS A 1 174 ? -14.911 6.067 16.627 1.00 84.50 174 LYS A O 1
ATOM 1454 N N . ARG A 1 175 ? -15.751 7.473 15.091 1.00 85.31 175 ARG A N 1
ATOM 1455 C CA . ARG A 1 175 ? -16.626 8.182 16.045 1.00 85.31 175 ARG A CA 1
ATOM 1456 C C . ARG A 1 175 ? -17.739 7.281 16.576 1.00 85.31 175 ARG A C 1
ATOM 1458 O O . ARG A 1 175 ? -17.901 7.201 17.785 1.00 85.31 175 ARG A O 1
ATOM 1465 N N . ARG A 1 176 ? -18.435 6.552 15.697 1.00 86.44 176 ARG A N 1
ATOM 1466 C CA . ARG A 1 176 ? -19.507 5.625 16.107 1.00 86.44 176 ARG A CA 1
ATOM 1467 C C . ARG A 1 176 ? -19.001 4.494 16.998 1.00 86.44 176 ARG A C 1
ATOM 1469 O O . ARG A 1 176 ? -19.696 4.102 17.924 1.00 86.44 176 ARG A O 1
ATOM 1476 N N . GLN A 1 177 ? -17.811 3.961 16.720 1.00 86.25 177 GLN A N 1
ATOM 1477 C CA . GLN A 1 177 ? -17.198 2.942 17.576 1.00 86.25 177 GLN A CA 1
ATOM 1478 C C . GLN A 1 177 ? -16.917 3.487 18.973 1.00 86.25 177 GLN A C 1
ATOM 1480 O O . GLN A 1 177 ? -17.276 2.841 19.948 1.00 86.25 177 GLN A O 1
ATOM 1485 N N . LYS A 1 178 ? -16.365 4.701 19.063 1.00 88.25 178 LYS A N 1
ATOM 1486 C CA . LYS A 1 178 ? -16.113 5.350 20.349 1.00 88.25 178 LYS A CA 1
ATOM 1487 C C . LYS A 1 178 ? -17.403 5.610 21.133 1.00 88.25 178 LYS A C 1
ATOM 1489 O O . LYS A 1 178 ? -17.457 5.333 22.320 1.00 88.25 178 LYS A O 1
ATOM 1494 N N . GLU A 1 179 ? -18.458 6.078 20.467 1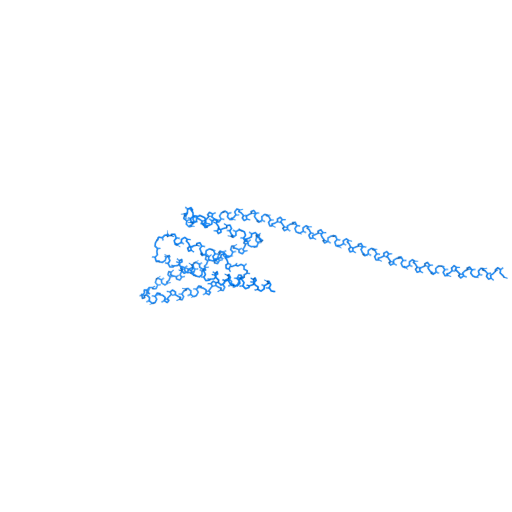.00 88.69 179 GLU A N 1
ATOM 1495 C CA . GLU A 1 179 ? -19.774 6.274 21.095 1.00 88.69 179 GLU A CA 1
ATOM 1496 C C . GLU A 1 179 ? -20.365 4.961 21.632 1.00 88.69 179 GLU A C 1
ATOM 1498 O O . GLU A 1 179 ? -20.953 4.944 22.712 1.00 88.69 179 GLU A O 1
ATOM 1503 N N . LEU A 1 180 ? -20.190 3.856 20.901 1.00 89.56 180 LEU A N 1
ATOM 1504 C CA . LEU A 1 180 ? -20.647 2.534 21.324 1.00 89.56 180 LEU A CA 1
ATOM 1505 C C . LEU A 1 180 ? -19.840 1.998 22.517 1.00 89.56 180 LEU A C 1
ATOM 1507 O O . LEU A 1 180 ? -20.429 1.450 23.446 1.00 89.56 180 LEU A O 1
ATOM 1511 N N . GLU A 1 181 ? -18.516 2.165 22.504 1.00 89.50 181 GLU A N 1
ATOM 1512 C CA . GLU A 1 181 ? -17.636 1.801 23.623 1.00 89.50 181 GLU A CA 1
ATOM 1513 C C . GLU A 1 181 ? -17.981 2.607 24.882 1.00 89.50 181 GLU A C 1
ATOM 1515 O O . GLU A 1 181 ? -18.198 2.018 25.940 1.00 89.50 181 GLU A O 1
ATOM 1520 N N . ASP A 1 182 ? -18.154 3.927 24.751 1.00 90.25 182 ASP A N 1
ATOM 1521 C CA . ASP A 1 182 ? -18.558 4.805 25.854 1.00 90.25 182 ASP A CA 1
ATOM 1522 C C . ASP A 1 182 ? -19.940 4.417 26.421 1.00 90.25 182 ASP A C 1
ATOM 1524 O O . ASP A 1 182 ? -20.185 4.564 27.620 1.00 90.25 182 ASP A O 1
ATOM 1528 N N . HIS A 1 183 ? -20.866 3.942 25.577 1.00 90.81 183 HIS A N 1
ATOM 1529 C CA . HIS A 1 183 ? -22.184 3.465 26.009 1.00 90.81 183 HIS A CA 1
ATOM 1530 C C . HIS A 1 183 ? -22.091 2.135 26.767 1.00 90.81 183 HIS A C 1
ATOM 1532 O O . HIS A 1 183 ? -22.670 1.994 27.844 1.00 90.81 183 HIS A O 1
ATOM 1538 N N . LEU A 1 184 ? -21.334 1.172 26.236 1.00 91.06 184 LEU A N 1
ATOM 1539 C CA . LEU A 1 184 ? -21.096 -0.124 26.880 1.00 91.06 184 LEU A CA 1
ATOM 1540 C C . LEU A 1 184 ? -20.407 0.037 28.239 1.00 91.06 184 LEU A C 1
ATOM 1542 O O . LEU A 1 184 ? -20.772 -0.643 29.198 1.00 91.06 184 LEU A O 1
ATOM 1546 N N . GLU A 1 185 ? -19.444 0.954 28.351 1.00 91.44 185 GLU A N 1
ATOM 1547 C CA . GLU A 1 185 ? -18.750 1.216 29.612 1.00 91.44 185 GLU A CA 1
ATOM 1548 C C . GLU A 1 185 ? -19.691 1.816 30.670 1.00 91.44 185 GLU A C 1
ATOM 1550 O O . GLU A 1 185 ? -19.624 1.443 31.846 1.00 91.44 185 GLU A O 1
ATOM 1555 N N . ARG A 1 186 ? -20.612 2.703 30.264 1.00 91.62 186 ARG A N 1
ATOM 1556 C CA . ARG A 1 186 ? -21.650 3.243 31.159 1.00 91.62 186 ARG A CA 1
ATOM 1557 C C . ARG A 1 186 ? -22.604 2.158 31.641 1.00 91.62 186 ARG A C 1
ATOM 1559 O O . ARG A 1 186 ? -22.808 2.053 32.847 1.00 91.62 186 ARG A O 1
ATOM 1566 N N . GLU A 1 187 ? -23.116 1.319 30.741 1.00 91.00 187 GLU A N 1
ATOM 1567 C CA . GLU A 1 187 ? -23.988 0.199 31.124 1.00 91.00 187 GLU A CA 1
ATOM 1568 C C . GLU A 1 187 ? -23.290 -0.767 32.088 1.00 91.00 187 GLU A C 1
ATOM 1570 O O . GLU A 1 187 ? -23.898 -1.252 33.044 1.00 91.00 187 GLU A O 1
ATOM 1575 N N . HIS A 1 188 ? -22.006 -1.056 31.857 1.00 90.81 188 HIS A N 1
ATOM 1576 C CA . HIS A 1 188 ? -21.245 -1.944 32.729 1.00 90.81 188 HIS A CA 1
ATOM 1577 C C . HIS A 1 188 ? -21.076 -1.345 34.132 1.00 90.81 188 HIS A C 1
ATOM 1579 O O . HIS A 1 188 ? -21.298 -2.036 35.128 1.00 90.81 188 HIS A O 1
ATOM 1585 N N . LYS A 1 189 ? -20.751 -0.048 34.220 1.00 92.25 189 LYS A N 1
ATOM 1586 C CA . LYS A 1 189 ? -20.658 0.686 35.493 1.00 9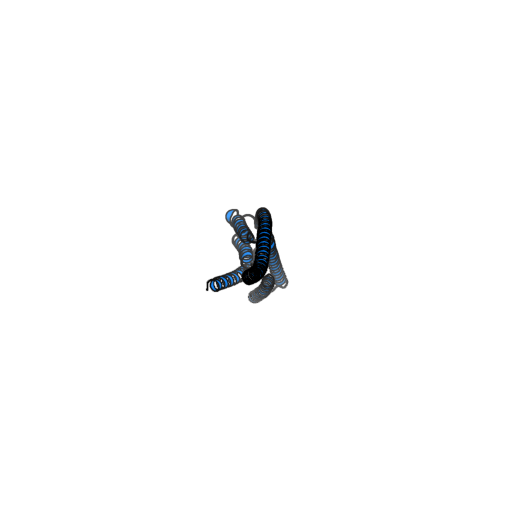2.25 189 LYS A CA 1
ATOM 1587 C C . LYS A 1 189 ? -22.000 0.758 36.222 1.00 92.25 189 LYS A C 1
ATOM 1589 O O . LYS A 1 189 ? -22.038 0.638 37.445 1.00 92.25 189 LYS A O 1
ATOM 1594 N N . GLU A 1 190 ? -23.107 0.937 35.504 1.00 92.75 190 GLU A N 1
ATOM 1595 C CA . GLU A 1 190 ? -24.448 0.929 36.097 1.00 92.75 190 GLU A CA 1
ATOM 1596 C C . GL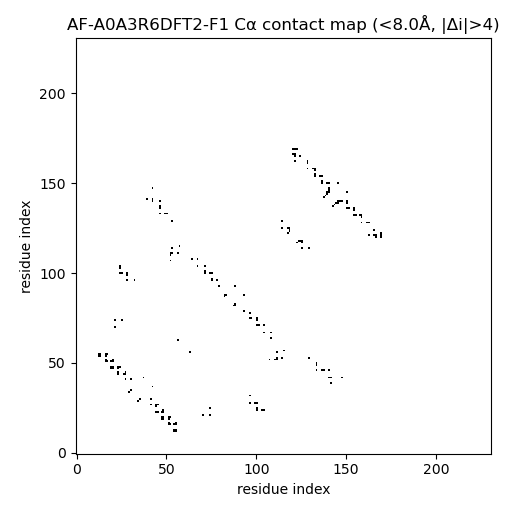U A 1 190 ? -24.797 -0.439 36.689 1.00 92.75 190 GLU A C 1
ATOM 1598 O O . GLU A 1 190 ? -25.159 -0.512 37.865 1.00 92.75 190 GLU A O 1
ATOM 1603 N N . LYS A 1 191 ? -24.589 -1.528 35.937 1.00 92.12 191 LYS A N 1
ATOM 1604 C CA . LYS A 1 191 ? -24.814 -2.901 36.425 1.00 92.12 191 LYS A CA 1
ATOM 1605 C C . LYS A 1 191 ? -23.948 -3.237 37.639 1.00 92.12 191 LYS A C 1
ATOM 1607 O O . LYS A 1 191 ? -24.418 -3.868 38.586 1.00 92.12 191 LYS A O 1
ATOM 1612 N N . GLU A 1 192 ? -22.692 -2.801 37.642 1.00 92.25 192 GLU A N 1
ATOM 1613 C CA . GLU A 1 192 ? -21.790 -2.987 38.779 1.00 92.25 192 GLU A CA 1
ATOM 1614 C C . GLU A 1 192 ? -22.283 -2.227 40.022 1.00 92.25 192 GLU A C 1
ATOM 1616 O O . GLU A 1 192 ? -22.378 -2.799 41.112 1.00 92.25 192 GLU A O 1
ATOM 1621 N N . ASN A 1 193 ? -22.710 -0.973 39.853 1.00 93.44 193 ASN A N 1
ATOM 1622 C CA . ASN A 1 193 ? -23.301 -0.174 40.927 1.00 93.44 193 ASN A CA 1
ATOM 1623 C C . ASN A 1 193 ? -24.605 -0.783 41.471 1.00 93.44 193 ASN A C 1
ATOM 1625 O O . ASN A 1 193 ? -24.846 -0.753 42.683 1.00 93.44 193 ASN A O 1
ATOM 1629 N N . GLU A 1 194 ? -25.451 -1.348 40.609 1.00 92.25 194 GLU A N 1
ATOM 1630 C CA . GLU A 1 194 ? -26.660 -2.067 41.018 1.00 92.25 194 GLU A CA 1
ATOM 1631 C C . GLU A 1 194 ? -26.337 -3.328 41.821 1.00 92.25 194 GLU A C 1
ATOM 1633 O O . GLU A 1 194 ? -26.944 -3.555 42.872 1.00 92.25 194 GLU A O 1
ATOM 1638 N N . MET A 1 195 ? -25.340 -4.109 41.397 1.00 90.44 195 MET A N 1
ATOM 1639 C CA . MET A 1 195 ? -24.878 -5.277 42.149 1.00 90.44 195 MET A CA 1
ATOM 1640 C C . MET A 1 195 ? -24.336 -4.901 43.530 1.00 90.44 195 MET A C 1
ATOM 1642 O O . MET A 1 195 ? -24.651 -5.574 44.513 1.00 90.44 195 MET A O 1
ATOM 1646 N N . ILE A 1 196 ? -23.570 -3.810 43.641 1.00 92.38 196 ILE A N 1
ATOM 1647 C CA . ILE A 1 196 ? -23.078 -3.305 44.932 1.00 92.38 196 ILE A CA 1
ATOM 1648 C C . ILE A 1 196 ? -24.251 -2.908 45.837 1.00 92.38 196 ILE A C 1
ATOM 1650 O O . ILE A 1 196 ? -24.276 -3.270 47.016 1.00 92.38 196 ILE A O 1
ATOM 1654 N N . LYS A 1 197 ? -25.251 -2.197 45.299 1.00 92.56 197 LYS A N 1
ATOM 1655 C CA . LYS A 1 197 ? -26.465 -1.833 46.049 1.00 92.56 197 LYS A CA 1
ATOM 1656 C C . LYS A 1 197 ? -27.241 -3.068 46.508 1.00 92.56 197 LYS A C 1
ATOM 1658 O O . LYS A 1 197 ? -27.705 -3.091 47.646 1.00 92.56 197 LYS A O 1
ATOM 1663 N N . MET A 1 198 ? -27.379 -4.085 45.658 1.00 91.00 198 MET A N 1
ATOM 1664 C CA . MET A 1 198 ? -28.044 -5.337 46.027 1.00 91.00 198 MET A CA 1
ATOM 1665 C C . MET A 1 198 ? -27.284 -6.090 47.118 1.00 91.00 198 MET A C 1
ATOM 1667 O O . MET A 1 198 ? -27.912 -6.523 48.080 1.00 91.00 198 MET A O 1
ATOM 1671 N N . ARG A 1 199 ? -25.950 -6.180 47.036 1.00 92.19 199 ARG A N 1
ATOM 1672 C CA . ARG A 1 199 ? -25.133 -6.789 48.099 1.00 92.19 199 ARG A CA 1
ATOM 1673 C C . ARG A 1 199 ? -25.327 -6.093 49.442 1.00 92.19 199 ARG A C 1
ATOM 1675 O O . ARG A 1 199 ? -25.607 -6.773 50.420 1.00 92.19 199 ARG A O 1
ATOM 1682 N N . LYS A 1 200 ? -25.285 -4.756 49.471 1.00 92.75 200 LYS A N 1
ATOM 1683 C CA . LYS A 1 200 ? -25.548 -3.986 50.700 1.00 92.75 200 LYS A CA 1
ATOM 1684 C C . LYS A 1 200 ? -26.935 -4.273 51.276 1.00 92.75 200 LYS A C 1
ATOM 1686 O O . LYS A 1 200 ? -27.058 -4.529 52.464 1.00 92.75 200 LYS A O 1
ATOM 1691 N N . LYS A 1 201 ? -27.974 -4.311 50.432 1.00 92.50 201 LYS A N 1
ATOM 1692 C CA . LYS A 1 201 ? -29.337 -4.651 50.880 1.00 92.50 201 LYS A CA 1
ATOM 1693 C C . LYS A 1 201 ? -29.431 -6.056 51.483 1.00 92.50 201 LYS A C 1
ATOM 1695 O O . LYS A 1 201 ? -30.186 -6.249 52.430 1.00 92.50 201 LYS A O 1
ATOM 1700 N N . ILE A 1 202 ? -28.702 -7.027 50.931 1.00 91.56 202 ILE A N 1
ATOM 1701 C CA . ILE A 1 202 ? -28.652 -8.396 51.463 1.00 91.56 202 ILE A CA 1
ATOM 1702 C C . ILE A 1 202 ? -27.945 -8.412 52.825 1.00 91.56 202 ILE A C 1
ATOM 1704 O O . ILE A 1 202 ? -28.465 -9.007 53.765 1.00 91.56 202 ILE A O 1
ATOM 1708 N N . GLU A 1 203 ? -26.815 -7.714 52.959 1.00 91.38 203 GLU A N 1
ATOM 1709 C CA . GLU A 1 203 ? -26.091 -7.588 54.233 1.00 91.38 203 GLU A CA 1
ATOM 1710 C C . GLU A 1 203 ? -26.953 -6.929 55.323 1.00 91.38 203 GLU A C 1
ATOM 1712 O O . GLU A 1 203 ? -27.057 -7.460 56.433 1.00 91.38 203 GLU A O 1
ATOM 1717 N N . ASP A 1 204 ? -27.636 -5.829 54.993 1.00 93.19 204 ASP A N 1
ATOM 1718 C CA . ASP A 1 204 ? -28.560 -5.136 55.900 1.00 93.19 204 ASP A CA 1
ATOM 1719 C C . ASP A 1 204 ? -29.715 -6.057 56.335 1.00 93.19 204 ASP A C 1
ATOM 1721 O O . ASP A 1 204 ? -30.110 -6.086 57.508 1.00 93.19 204 ASP A O 1
ATOM 1725 N N . TYR A 1 205 ? -30.256 -6.845 55.398 1.00 91.44 205 TYR A N 1
ATOM 1726 C CA . TYR A 1 205 ? -31.317 -7.811 55.676 1.00 91.44 205 TYR A CA 1
ATOM 1727 C C . TYR A 1 205 ? -30.846 -8.916 56.630 1.00 91.44 205 TYR A C 1
ATOM 1729 O O . TYR A 1 205 ? -31.523 -9.208 57.620 1.00 91.44 205 TYR A O 1
ATOM 1737 N N . ASP A 1 206 ? -29.665 -9.489 56.399 1.00 91.81 206 ASP A N 1
ATOM 1738 C CA . ASP A 1 206 ? -29.076 -10.502 57.279 1.00 91.81 206 ASP A CA 1
ATOM 1739 C C . ASP A 1 206 ? -28.839 -9.969 58.701 1.00 91.81 206 ASP A C 1
ATOM 1741 O O . ASP A 1 206 ? -29.046 -10.683 59.695 1.00 91.81 206 ASP A O 1
ATOM 1745 N N . GLU A 1 207 ? -28.443 -8.701 58.834 1.00 93.00 207 GLU A N 1
ATOM 1746 C CA . GLU A 1 207 ? -28.278 -8.059 60.136 1.00 93.00 207 GLU A CA 1
ATOM 1747 C C . GLU A 1 207 ? -29.623 -7.879 60.864 1.00 93.00 207 GLU A C 1
ATOM 1749 O O . GLU A 1 207 ? -29.732 -8.168 62.066 1.00 93.00 207 GLU A O 1
ATOM 1754 N N . LEU A 1 208 ? -30.673 -7.473 60.142 1.00 91.50 208 LEU A N 1
ATOM 1755 C CA . LEU A 1 208 ? -32.037 -7.384 60.670 1.00 91.50 208 LEU A CA 1
ATOM 1756 C C . LEU A 1 208 ? -32.564 -8.752 61.114 1.00 91.50 208 LEU A C 1
ATOM 1758 O O . LEU A 1 208 ? -33.112 -8.867 62.214 1.00 91.50 208 LEU A O 1
ATOM 1762 N N . VAL A 1 209 ? -32.336 -9.809 60.331 1.00 92.06 209 VAL A N 1
ATOM 1763 C CA . VAL A 1 209 ? -32.710 -11.187 60.691 1.00 92.06 209 VAL A CA 1
ATOM 1764 C C . VAL A 1 209 ? -32.008 -11.625 61.980 1.00 92.06 209 VAL A C 1
ATOM 1766 O O . VAL A 1 209 ? -32.645 -12.189 62.877 1.00 92.06 209 VAL A O 1
ATOM 1769 N N . LYS A 1 210 ? -30.711 -11.323 62.137 1.00 91.50 210 LYS A N 1
ATOM 1770 C CA . LYS A 1 210 ? -29.971 -11.595 63.384 1.00 91.50 210 LYS A CA 1
ATOM 1771 C C . LYS A 1 210 ? -30.555 -10.830 64.577 1.00 91.50 210 LYS A C 1
ATOM 1773 O O . LYS A 1 210 ? -30.682 -11.409 65.662 1.00 91.50 210 LYS A O 1
ATOM 1778 N N . LYS A 1 211 ? -30.923 -9.554 64.407 1.00 91.38 211 LYS A N 1
ATOM 1779 C CA . LYS A 1 211 ? -31.564 -8.744 65.463 1.00 91.38 211 LYS A CA 1
ATOM 1780 C C . LYS A 1 211 ? -32.942 -9.299 65.840 1.00 91.38 211 LYS A C 1
ATOM 1782 O O . LYS A 1 211 ? -33.212 -9.445 67.034 1.00 91.38 211 LYS A O 1
ATOM 1787 N N . ASN A 1 212 ? -33.757 -9.700 64.864 1.00 90.25 212 ASN A N 1
ATOM 1788 C CA . ASN A 1 212 ? -35.072 -10.303 65.104 1.00 90.25 212 ASN A CA 1
ATOM 1789 C C . ASN A 1 212 ? -34.975 -11.622 65.877 1.00 90.25 212 ASN A C 1
ATOM 1791 O O . ASN A 1 212 ? -35.644 -11.775 66.897 1.00 90.25 212 ASN A O 1
ATOM 1795 N N . LYS A 1 213 ? -34.065 -12.530 65.494 1.00 92.06 213 LYS A N 1
ATOM 1796 C CA . LYS A 1 213 ? -33.835 -13.782 66.243 1.00 92.06 213 LYS A CA 1
ATOM 1797 C C . LYS A 1 213 ? -33.457 -13.523 67.709 1.00 92.06 213 LYS A C 1
ATOM 1799 O O . LYS A 1 213 ? -33.941 -14.209 68.609 1.00 92.06 213 LYS A O 1
ATOM 1804 N N . LYS A 1 214 ? -32.623 -12.506 67.977 1.00 90.25 214 LYS A N 1
ATOM 1805 C CA . LYS A 1 214 ? -32.266 -12.102 69.352 1.00 90.25 214 LYS A CA 1
ATOM 1806 C C . LYS A 1 214 ? -33.464 -11.542 70.127 1.00 90.25 214 LYS A C 1
ATOM 1808 O O . LYS A 1 214 ? -33.588 -11.812 71.323 1.00 90.25 214 LYS A O 1
ATOM 1813 N N . LEU A 1 215 ? -34.324 -10.754 69.482 1.00 89.12 215 LEU A N 1
ATOM 1814 C CA . LEU A 1 215 ? -35.534 -10.201 70.098 1.00 89.12 215 LEU A CA 1
ATOM 1815 C C . LEU A 1 215 ? -36.558 -11.294 70.415 1.00 89.12 215 LEU A C 1
ATOM 1817 O O . LEU A 1 2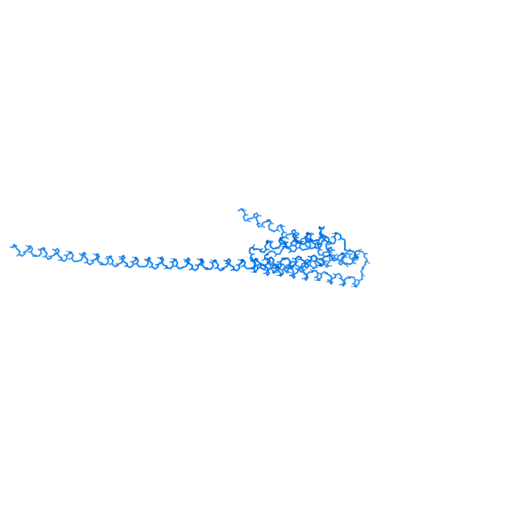15 ? -37.034 -11.348 71.547 1.00 89.12 215 LEU A O 1
ATOM 1821 N N . GLU A 1 216 ? -36.823 -12.214 69.486 1.00 88.12 216 GLU A N 1
ATOM 1822 C CA . GLU A 1 216 ? -37.699 -13.367 69.727 1.00 88.12 216 GLU A CA 1
ATOM 1823 C C . GLU A 1 216 ? -37.226 -14.215 70.910 1.00 88.12 216 GLU A C 1
ATOM 1825 O O . GLU A 1 216 ? -38.027 -14.591 71.766 1.00 88.12 216 GLU A O 1
ATOM 1830 N N . ALA A 1 217 ? -35.920 -14.486 71.002 1.00 87.31 217 ALA A N 1
ATOM 1831 C CA . ALA A 1 217 ? -35.358 -15.221 72.131 1.00 87.31 217 ALA A CA 1
ATOM 1832 C C . ALA A 1 217 ? -35.613 -14.491 73.465 1.00 87.31 217 ALA A C 1
ATOM 1834 O O . ALA A 1 217 ? -36.029 -15.110 74.447 1.00 87.31 217 ALA A O 1
ATOM 1835 N N . LYS A 1 218 ? -35.440 -13.160 73.502 1.00 87.62 218 LYS A N 1
ATOM 1836 C CA . LYS A 1 218 ? -35.751 -12.339 74.688 1.00 87.62 218 LYS A CA 1
ATOM 1837 C C . LYS A 1 218 ? -37.243 -12.360 75.038 1.00 87.62 218 LYS A C 1
ATOM 1839 O O . LYS A 1 218 ? -37.575 -12.403 76.226 1.00 87.62 218 LYS A O 1
ATOM 1844 N N . ILE A 1 219 ? -38.130 -12.338 74.040 1.00 87.44 219 ILE A N 1
ATOM 1845 C CA . ILE A 1 219 ? -39.585 -12.430 74.235 1.00 87.44 219 ILE A CA 1
ATOM 1846 C C . ILE A 1 219 ? -39.950 -13.792 74.834 1.00 87.44 219 ILE A C 1
ATOM 1848 O O . ILE A 1 219 ? -40.566 -13.818 75.898 1.00 87.44 219 ILE A O 1
ATOM 1852 N N . ARG A 1 220 ? -39.472 -14.906 74.257 1.00 84.19 220 ARG A N 1
ATOM 1853 C CA . ARG A 1 220 ? -39.709 -16.263 74.793 1.00 84.19 220 ARG A CA 1
ATOM 1854 C C . ARG A 1 220 ? -39.245 -16.402 76.244 1.00 84.19 220 ARG A C 1
ATOM 1856 O O . ARG A 1 220 ? -39.957 -16.961 77.075 1.00 84.19 220 ARG A O 1
ATOM 1863 N N . ILE A 1 221 ? -38.078 -15.848 76.587 1.00 84.88 221 ILE A N 1
ATOM 1864 C CA . ILE A 1 221 ? -37.580 -15.841 77.974 1.00 84.88 221 ILE A CA 1
ATOM 1865 C C . ILE A 1 221 ? -38.525 -15.054 78.897 1.00 84.88 221 ILE A C 1
ATOM 1867 O O . ILE A 1 221 ? -38.825 -15.512 80.003 1.00 84.88 221 ILE A O 1
ATOM 1871 N N . ARG A 1 222 ? -39.003 -13.875 78.475 1.00 81.44 222 ARG A N 1
ATOM 1872 C CA . ARG A 1 222 ? -39.956 -13.070 79.261 1.00 81.44 222 ARG A CA 1
ATOM 1873 C C . ARG A 1 222 ? -41.300 -13.769 79.437 1.00 81.44 222 ARG A C 1
ATOM 1875 O O . ARG A 1 222 ? -41.832 -13.744 80.544 1.00 81.44 222 ARG A O 1
ATOM 1882 N N . GLU A 1 223 ? -41.838 -14.390 78.393 1.00 81.88 223 GLU A N 1
ATOM 1883 C CA . GLU A 1 223 ? -43.090 -15.148 78.464 1.00 81.88 223 GLU A CA 1
ATOM 1884 C C . GLU A 1 223 ? -42.974 -16.337 79.417 1.00 81.88 223 GLU A C 1
ATOM 1886 O O . GLU A 1 223 ? -43.817 -16.496 80.300 1.00 81.88 223 GLU A O 1
ATOM 1891 N N . ASN A 1 224 ? -41.883 -17.104 79.332 1.00 79.69 224 ASN A N 1
ATOM 1892 C CA . ASN A 1 224 ? -41.615 -18.206 80.257 1.00 79.69 224 ASN A CA 1
ATOM 1893 C C . ASN A 1 224 ? -41.479 -17.725 81.710 1.00 79.69 224 ASN A C 1
ATOM 1895 O O . ASN A 1 224 ? -42.016 -18.354 82.622 1.00 79.69 224 ASN A O 1
ATOM 1899 N N . LYS A 1 225 ? -40.824 -16.578 81.948 1.00 77.25 225 LYS A N 1
ATOM 1900 C CA . LYS A 1 225 ? -40.757 -15.965 83.287 1.00 77.25 225 LYS A CA 1
ATOM 1901 C C . LYS A 1 225 ? -42.125 -15.492 83.789 1.00 77.25 225 LYS A C 1
ATOM 1903 O O . LYS A 1 225 ? -42.408 -15.658 84.970 1.00 77.25 225 LYS A O 1
ATOM 1908 N N . LYS A 1 226 ? -42.974 -14.920 82.927 1.00 76.38 226 LYS A N 1
ATOM 1909 C CA . LYS A 1 226 ? -44.348 -14.529 83.291 1.00 76.38 226 LYS A CA 1
ATOM 1910 C C . LYS A 1 226 ? -45.211 -15.744 83.636 1.00 76.38 226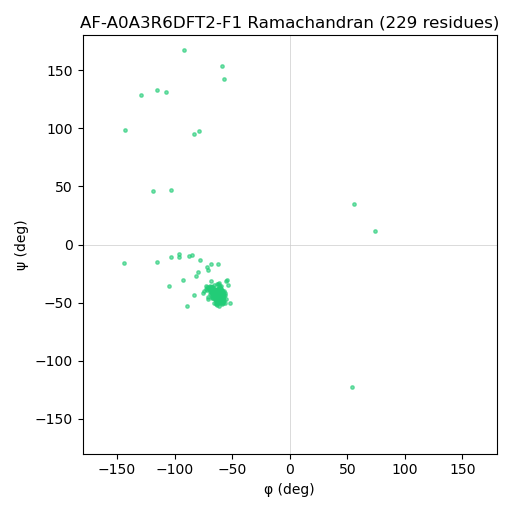 LYS A C 1
ATOM 1912 O O . LYS A 1 226 ? -45.935 -15.683 84.621 1.00 76.38 226 LYS A O 1
ATOM 1917 N N . ARG A 1 227 ? -45.103 -16.848 82.883 1.00 67.88 227 ARG A N 1
ATOM 1918 C CA . ARG A 1 227 ? -45.811 -18.107 83.190 1.00 67.88 227 ARG A CA 1
ATOM 1919 C C . ARG A 1 227 ? -45.420 -18.659 84.564 1.00 67.88 227 ARG A C 1
ATOM 1921 O O . ARG A 1 227 ? -46.299 -19.026 85.328 1.00 67.88 227 ARG A O 1
ATOM 1928 N N . ARG A 1 228 ? -44.131 -18.617 84.918 1.00 64.81 228 ARG A N 1
ATOM 1929 C CA . ARG A 1 228 ? -43.625 -19.050 86.238 1.00 64.81 228 ARG A CA 1
ATOM 1930 C C . ARG A 1 228 ? -44.037 -18.166 87.421 1.00 64.81 228 ARG A C 1
ATOM 1932 O O . ARG A 1 228 ? -43.872 -18.602 88.544 1.00 64.81 228 ARG A O 1
ATOM 1939 N N . LYS A 1 229 ? -44.501 -16.933 87.185 1.00 64.25 229 LYS A N 1
ATOM 1940 C CA . LYS A 1 229 ? -44.992 -16.015 88.233 1.00 64.25 229 LYS A CA 1
ATOM 1941 C C . LYS A 1 229 ? -46.516 -16.048 88.414 1.00 64.25 229 LYS A C 1
ATOM 1943 O O . LYS A 1 229 ? -47.025 -15.358 89.287 1.00 64.25 229 LYS A O 1
ATOM 1948 N N . LYS A 1 230 ? -47.239 -16.742 87.529 1.00 56.88 230 LYS A N 1
ATOM 1949 C CA . LYS A 1 230 ? -48.697 -16.941 87.608 1.00 56.88 230 LYS A CA 1
ATOM 1950 C C . LYS A 1 230 ? -49.085 -18.270 88.272 1.00 56.88 230 LYS A C 1
ATOM 1952 O O . LYS A 1 230 ? -50.265 -18.461 88.541 1.00 56.88 230 LYS A O 1
ATOM 1957 N N . HIS A 1 231 ? -48.109 -19.149 88.486 1.00 47.47 231 HIS A N 1
ATOM 1958 C CA . HIS A 1 231 ? -48.171 -20.282 89.406 1.00 47.47 231 HIS A CA 1
ATOM 1959 C C . HIS A 1 231 ? -47.503 -19.879 90.715 1.00 47.47 231 HIS A C 1
ATOM 1961 O O . HIS A 1 231 ? -47.937 -20.412 91.753 1.00 47.47 231 HIS A O 1
#

Solvent-accessible surface area (backbone atoms only — not comparable to full-atom values): 12383 Å² total; per-residue (Å²): 112,74,63,62,54,53,50,54,50,49,56,50,50,38,53,53,17,50,51,49,26,53,52,22,55,51,49,53,46,49,42,72,75,74,47,96,70,91,45,76,68,53,55,48,39,54,50,42,32,53,50,21,51,64,64,47,66,80,85,51,73,74,57,51,55,50,51,52,52,53,47,51,54,50,54,52,52,54,51,53,50,48,32,58,75,72,67,67,77,43,75,67,58,53,50,53,49,52,51,47,49,53,51,54,54,50,52,51,51,54,54,48,53,50,53,52,53,38,37,74,57,26,48,89,49,30,66,59,49,52,51,49,36,53,52,48,34,49,45,31,49,69,73,70,54,44,56,68,70,58,26,53,52,53,29,50,53,56,43,49,58,54,44,52,56,41,31,56,50,41,53,52,51,55,50,53,50,49,55,50,51,56,48,53,54,48,53,52,53,49,54,49,52,50,51,52,52,50,52,51,53,50,54,55,48,54,52,48,52,55,51,49,55,55,48,53,52,53,50,54,54,50,52,55,53,51,56,65,71,77,109

pLDDT: mean 81.78, std 9.44, range [46.28, 93.44]

Mean predicted aligned error: 11.69 Å

Nearest PDB structures (foldseek):
  4z3p-assembly1_A  TM=2.377E-01  e=2.663E+00  Escherichia coli

Radius of gyration: 36.69 Å; Cα contacts (8 Å, |Δi|>4): 113; chains: 1; bounding box: 81×38×118 Å